Protein AF-A0A924LUW9-F1 (afdb_monomer_lite)

pLDDT: mean 76.94, std 20.97, range [22.83, 97.75]

Sequence (321 aa):
MFTFLKTNAQVGVQPPPAINPIVYGNDLNTINLTPKGILENVLDNRGTKFKLKDLLIKSPSGILTNSLNCSSTSYFNLYFEAGSGMEIMTNPIHAQRRAVVCKFFEDLSSFIISPLSNPSNITKVNIWVRNINNVFSNPNGILGLASSYYCLPHSTVTGGIADNEIWKTINTGADSYLNLTVPITNLRAGTNQIGLFYHGMITFNFNDTAIPAIPNTNPIVWNTDLATNSIPINVFDLYTAVLHEVTHALGFSSLIAPDGTSKLGYSYDYFNRYDKFLKTNDSNNFLLTTSASSNMYNNKFNQNLLPAVLHPNPFGLSCIE

Foldseek 3Di:
DDDDDDDDDPPPPDPDPDPDPPDDPDPPPPDQLFDVVQQQWKAKLQLDTDGQVVQFDDDDPPDDFPWDDLDLLFLEIETEDPQLLQRDPPDVSNVLLSNLLSVLRNVVSVVDDFPLNPNPQPAHAYEYRDNVCVVDPPQAQDFKAKIFMFRDGFDQDKEWATDAQLLCCRHVSFRSCWPRRPPPDPVDPDNTDGPGGHRMYMGGPQLLPDVVRDPPHDGAAEDSDPPDPDDDPRHDYSNVVSVVRVCNHNQCHWQQDLQQAGSSDSRHRYTHPNQQCDAFPVSPGRQWDAPDPDRTIRIGGDPVDGSNGRDPDPPPDDPGD

Structure (mmCIF, N/CA/C/O backbone):
data_AF-A0A924LUW9-F1
#
_entry.id   AF-A0A924LUW9-F1
#
loop_
_atom_site.group_PDB
_atom_site.id
_atom_site.type_symbol
_atom_site.label_atom_id
_atom_site.label_alt_id
_atom_site.label_comp_id
_atom_site.label_asym_id
_atom_site.label_entity_id
_atom_site.label_seq_id
_atom_site.pdbx_PDB_ins_code
_atom_site.Cartn_x
_atom_site.Cartn_y
_atom_site.Cartn_z
_atom_site.occupancy
_atom_site.B_iso_or_equiv
_atom_site.auth_seq_id
_atom_site.auth_comp_id
_atom_site.auth_asym_id
_atom_site.auth_atom_id
_atom_site.pdbx_PDB_model_num
ATOM 1 N N . MET A 1 1 ? 43.250 50.166 22.183 1.00 35.53 1 MET A N 1
ATOM 2 C CA . MET A 1 1 ? 44.254 49.918 21.129 1.00 35.53 1 MET A CA 1
ATOM 3 C C . MET A 1 1 ? 45.399 49.136 21.756 1.00 35.53 1 MET A C 1
ATOM 5 O O . MET A 1 1 ? 46.319 49.737 22.278 1.00 35.53 1 MET A O 1
ATOM 9 N N . PHE A 1 2 ? 45.277 47.808 21.803 1.00 22.83 2 PHE A N 1
ATOM 10 C CA . PHE A 1 2 ? 46.369 46.895 22.141 1.00 22.83 2 PHE A CA 1
ATOM 11 C C . PHE A 1 2 ? 46.168 45.626 21.318 1.00 22.83 2 PHE A C 1
ATOM 13 O O . PHE A 1 2 ? 45.163 44.930 21.445 1.00 22.83 2 PHE A O 1
ATOM 20 N N . THR A 1 3 ? 47.103 45.423 20.401 1.00 28.75 3 THR A N 1
ATOM 21 C CA . THR A 1 3 ? 47.197 44.311 19.462 1.00 28.75 3 THR A CA 1
ATOM 22 C C . THR A 1 3 ? 47.717 43.090 20.210 1.00 28.75 3 THR A C 1
ATOM 24 O O . THR A 1 3 ? 48.780 43.174 20.819 1.00 28.75 3 THR A O 1
ATOM 27 N N . PHE A 1 4 ? 47.011 41.959 20.139 1.00 25.98 4 PHE A N 1
ATOM 28 C CA . PHE A 1 4 ? 47.563 40.666 20.541 1.00 25.98 4 PHE A CA 1
ATOM 29 C C . PHE A 1 4 ? 47.633 39.699 19.357 1.00 25.98 4 PHE A C 1
ATOM 31 O O . PHE A 1 4 ? 46.722 39.577 18.541 1.00 25.98 4 PHE A O 1
ATOM 38 N N . LEU A 1 5 ? 48.813 39.095 19.291 1.00 26.12 5 LEU A N 1
ATOM 39 C CA . LEU A 1 5 ? 49.406 38.200 18.311 1.00 26.12 5 LEU A CA 1
ATOM 40 C C . LEU A 1 5 ? 48.519 37.011 17.907 1.00 26.12 5 LEU A C 1
ATOM 42 O O . LEU A 1 5 ? 47.946 36.326 18.749 1.00 26.12 5 LEU A O 1
ATOM 46 N N . LYS A 1 6 ? 48.509 36.713 16.601 1.00 30.03 6 LYS A N 1
ATOM 47 C CA . LYS A 1 6 ? 48.104 35.414 16.051 1.00 30.03 6 LYS A CA 1
ATOM 48 C C . LYS A 1 6 ? 49.169 34.370 16.391 1.00 30.03 6 LYS A C 1
ATOM 50 O O . LYS A 1 6 ? 50.296 34.477 15.914 1.00 30.03 6 LYS A O 1
ATOM 55 N N . THR A 1 7 ? 48.793 33.326 17.119 1.00 29.06 7 THR A N 1
ATOM 56 C CA . THR A 1 7 ? 49.506 32.045 17.129 1.00 29.06 7 THR A CA 1
ATOM 57 C C . THR A 1 7 ? 48.666 31.017 16.375 1.00 29.06 7 THR A C 1
ATOM 59 O O . THR A 1 7 ? 47.547 30.685 16.756 1.00 29.06 7 THR A O 1
ATOM 62 N N . ASN A 1 8 ? 49.204 30.538 15.252 1.00 35.03 8 ASN A N 1
ATOM 63 C CA . ASN A 1 8 ? 48.663 29.406 14.509 1.00 35.03 8 ASN A CA 1
ATOM 64 C C . ASN A 1 8 ? 48.948 28.123 15.299 1.00 35.03 8 ASN A C 1
ATOM 66 O O . ASN A 1 8 ? 50.041 27.571 15.203 1.00 35.03 8 ASN A O 1
ATOM 70 N N . ALA A 1 9 ? 47.965 27.640 16.055 1.00 29.88 9 ALA A N 1
ATOM 71 C CA . ALA A 1 9 ? 47.935 26.257 16.510 1.00 29.88 9 ALA A CA 1
ATOM 72 C C . ALA A 1 9 ? 47.079 25.453 15.521 1.00 29.88 9 ALA A C 1
ATOM 74 O O . ALA A 1 9 ? 45.854 25.556 15.507 1.00 29.88 9 ALA A O 1
ATOM 75 N N . GLN A 1 10 ? 47.738 24.679 14.658 1.00 30.80 10 GLN A N 1
ATOM 76 C CA . GLN A 1 10 ? 47.103 23.616 13.882 1.00 30.80 10 GLN A CA 1
ATOM 77 C C . GLN A 1 10 ? 46.662 22.527 14.866 1.00 30.80 10 GLN A C 1
ATOM 79 O O . GLN A 1 10 ? 47.444 21.655 15.239 1.00 30.80 10 GLN A O 1
ATOM 84 N N . VAL A 1 11 ? 45.416 22.605 15.331 1.00 32.69 11 VAL A N 1
ATOM 85 C CA . VAL A 1 11 ? 44.773 21.492 16.029 1.00 32.69 11 VAL A CA 1
ATOM 86 C C . VAL A 1 11 ? 44.426 20.467 14.959 1.00 32.69 11 VAL A C 1
ATOM 88 O O . VAL A 1 11 ? 43.508 20.673 14.166 1.00 32.69 11 VAL A O 1
ATOM 91 N N . GLY A 1 12 ? 45.201 19.385 14.903 1.00 31.52 12 GLY A N 1
ATOM 92 C CA . GLY A 1 12 ? 44.860 18.216 14.106 1.00 31.52 12 GLY A CA 1
ATOM 93 C C . GLY A 1 12 ? 43.516 17.678 14.579 1.00 31.52 12 GLY A C 1
ATOM 94 O O . GLY A 1 12 ? 43.426 17.066 15.641 1.00 31.52 12 GLY A O 1
ATOM 95 N N . VAL A 1 13 ? 42.462 17.942 13.810 1.00 32.22 13 VAL A N 1
ATOM 96 C CA . VAL A 1 13 ? 41.163 17.303 13.997 1.00 32.22 13 VAL A CA 1
ATOM 97 C C . VAL A 1 13 ? 41.355 15.850 13.591 1.00 32.22 13 VAL A C 1
ATOM 99 O O . VAL A 1 13 ? 41.393 15.527 12.404 1.00 32.22 13 VAL A O 1
ATOM 102 N N . GLN A 1 14 ? 41.549 14.974 14.575 1.00 31.44 14 GLN A N 1
ATOM 103 C CA . GLN A 1 14 ? 41.482 13.545 14.325 1.00 31.44 14 GLN A CA 1
ATOM 104 C C . GLN A 1 14 ? 40.055 13.252 13.826 1.00 31.44 14 GLN A C 1
ATOM 106 O O . GLN A 1 14 ? 39.099 13.652 14.500 1.00 31.44 14 GLN A O 1
ATOM 111 N N . PRO A 1 15 ? 39.871 12.627 12.647 1.00 34.56 15 PRO A N 1
ATOM 112 C CA . PRO A 1 15 ? 38.541 12.246 12.199 1.00 34.56 15 PRO A CA 1
ATOM 113 C C . PRO A 1 15 ? 37.894 11.360 13.272 1.00 34.56 15 PRO A C 1
ATOM 115 O O . PRO A 1 15 ? 38.602 10.561 13.899 1.00 34.56 15 PRO A O 1
ATOM 118 N N . PRO A 1 16 ? 36.578 11.508 13.520 1.00 34.19 16 PRO A N 1
ATOM 119 C CA . PRO A 1 16 ? 35.884 10.660 14.475 1.00 34.19 16 PRO A CA 1
ATOM 120 C C . PRO A 1 16 ? 36.164 9.191 14.130 1.00 34.19 16 PRO A C 1
ATOM 122 O O . PRO A 1 16 ? 36.212 8.850 12.942 1.00 34.19 16 PRO A O 1
ATOM 125 N N . PRO A 1 17 ? 36.394 8.326 15.134 1.00 29.33 17 PRO A N 1
ATOM 126 C CA . PRO A 1 17 ? 36.670 6.921 14.885 1.00 29.33 17 PRO A CA 1
ATOM 127 C C . PRO A 1 17 ? 35.562 6.344 14.008 1.00 29.33 17 PRO A C 1
ATOM 129 O O . PRO A 1 17 ? 34.378 6.586 14.253 1.00 29.33 17 PRO A O 1
ATOM 132 N N . ALA A 1 18 ? 35.960 5.613 12.964 1.00 30.42 18 ALA A N 1
ATOM 133 C CA . ALA A 1 18 ? 35.034 4.902 12.103 1.00 30.42 18 ALA A CA 1
ATOM 134 C C . ALA A 1 18 ? 34.084 4.084 12.985 1.00 30.42 18 ALA A C 1
ATOM 136 O O . ALA A 1 18 ? 34.517 3.245 13.778 1.00 30.42 18 ALA A O 1
ATOM 137 N N . ILE A 1 19 ? 32.788 4.378 12.885 1.00 30.30 19 ILE A N 1
ATOM 138 C CA . ILE A 1 19 ? 31.759 3.632 13.59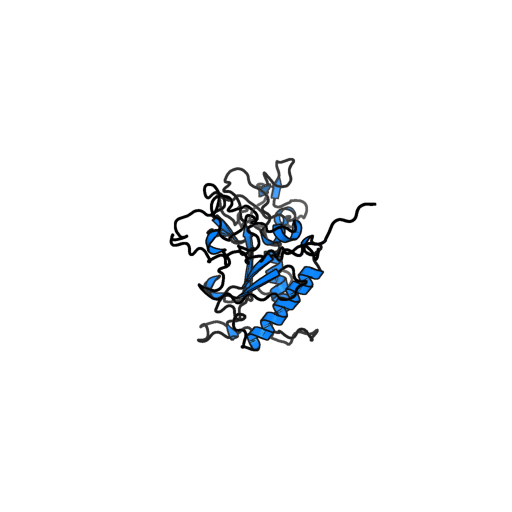6 1.00 30.30 19 ILE A CA 1
ATOM 139 C C . ILE A 1 19 ? 31.727 2.255 12.942 1.00 30.30 19 ILE A C 1
ATOM 141 O O . ILE A 1 19 ? 31.182 2.087 11.851 1.00 30.30 19 ILE A O 1
ATOM 145 N N . ASN A 1 20 ? 32.351 1.275 13.591 1.00 26.53 20 ASN A N 1
ATOM 146 C CA . ASN A 1 20 ? 32.191 -0.117 13.209 1.00 26.53 20 ASN A CA 1
ATOM 147 C C . ASN A 1 20 ? 30.691 -0.451 13.263 1.00 26.53 20 ASN A C 1
ATOM 149 O O . ASN A 1 20 ? 30.050 -0.156 14.279 1.00 26.53 20 ASN A O 1
ATOM 153 N N . PRO A 1 21 ? 30.105 -1.049 12.212 1.00 29.50 21 PRO A N 1
ATOM 154 C CA . PRO A 1 21 ? 28.742 -1.541 12.293 1.00 29.50 21 PRO A CA 1
ATOM 155 C C . PRO A 1 21 ? 28.673 -2.559 13.433 1.00 29.50 21 PRO A C 1
ATOM 157 O O . PRO A 1 21 ? 29.403 -3.551 13.442 1.00 29.50 21 PRO A O 1
ATOM 160 N N . ILE A 1 22 ? 27.813 -2.296 14.417 1.00 34.47 22 ILE A N 1
ATOM 161 C CA . ILE A 1 22 ? 27.495 -3.281 15.447 1.00 34.47 22 ILE A CA 1
ATOM 162 C C . ILE A 1 22 ? 26.763 -4.419 14.737 1.00 34.47 22 ILE A C 1
ATOM 164 O O . ILE A 1 22 ? 25.611 -4.282 14.326 1.00 34.47 22 ILE A O 1
ATOM 168 N N . VAL A 1 23 ? 27.462 -5.538 14.566 1.00 35.03 23 VAL A N 1
ATOM 169 C CA . VAL A 1 23 ? 26.867 -6.820 14.199 1.00 35.03 23 VAL A CA 1
ATOM 170 C C . VAL A 1 23 ? 26.151 -7.331 15.446 1.00 35.03 23 VAL A C 1
ATOM 172 O O . VAL A 1 23 ? 26.795 -7.695 16.429 1.00 35.03 23 VAL A O 1
ATOM 175 N N . TYR A 1 24 ? 24.818 -7.330 15.441 1.00 42.97 24 TYR A N 1
ATOM 176 C CA . TYR A 1 24 ? 24.060 -8.006 16.489 1.00 42.97 24 TYR A CA 1
ATOM 177 C C . TYR A 1 24 ? 24.229 -9.521 16.325 1.00 42.97 24 TYR A C 1
ATOM 179 O O . TYR A 1 24 ? 23.789 -10.097 15.335 1.00 42.97 24 TYR A O 1
ATOM 187 N N . GLY A 1 25 ? 24.865 -10.155 17.312 1.00 36.94 25 GLY A N 1
ATOM 188 C CA . GLY A 1 25 ? 24.982 -11.612 17.444 1.00 36.94 25 GLY A CA 1
ATOM 189 C C . GLY A 1 25 ? 23.787 -12.285 18.133 1.00 36.94 25 GLY A C 1
ATOM 190 O O . GLY A 1 25 ? 23.876 -13.462 18.461 1.00 36.94 25 GLY A O 1
ATOM 191 N N . ASN A 1 26 ? 22.686 -11.562 18.368 1.00 42.97 26 ASN A N 1
ATOM 192 C CA . ASN A 1 26 ? 21.477 -12.104 18.988 1.00 42.97 26 ASN A CA 1
ATOM 193 C C . ASN A 1 26 ? 20.378 -12.227 17.933 1.00 42.97 26 ASN A C 1
ATOM 195 O O . ASN A 1 26 ? 20.071 -11.259 17.237 1.00 42.97 26 ASN A O 1
ATOM 199 N N . ASP A 1 27 ? 19.800 -13.420 17.824 1.00 47.22 27 ASP A N 1
ATOM 200 C CA . ASP A 1 27 ? 18.738 -13.734 16.879 1.00 47.22 27 ASP A CA 1
ATOM 201 C C . ASP A 1 27 ? 17.528 -12.801 17.097 1.00 47.22 27 ASP A C 1
ATOM 203 O O . ASP A 1 27 ? 16.827 -12.881 18.107 1.00 47.22 27 ASP A O 1
ATOM 207 N N . LEU A 1 28 ? 17.267 -11.899 16.142 1.00 56.06 28 LEU A N 1
ATOM 208 C CA . LEU A 1 28 ? 16.095 -11.008 16.136 1.00 56.06 28 LEU A CA 1
ATOM 209 C C . LEU A 1 28 ? 14.766 -11.789 16.149 1.00 56.06 28 LEU A C 1
ATOM 211 O O . LEU A 1 28 ? 13.695 -11.194 16.260 1.00 56.06 28 LEU A O 1
ATOM 215 N N . ASN A 1 29 ? 14.803 -13.121 16.042 1.00 52.75 29 ASN A N 1
ATOM 216 C CA . ASN A 1 29 ? 13.620 -13.959 16.107 1.00 52.75 29 ASN A CA 1
ATOM 217 C C . ASN A 1 29 ? 12.926 -14.017 17.471 1.00 52.75 29 ASN A C 1
ATOM 219 O O . ASN A 1 29 ? 11.747 -14.371 17.491 1.00 52.75 29 ASN A O 1
ATOM 223 N N . THR A 1 30 ? 13.584 -13.641 18.571 1.00 58.06 30 THR A N 1
ATOM 224 C CA . THR A 1 30 ? 13.023 -13.787 19.930 1.00 58.06 30 THR A CA 1
ATOM 225 C C . THR A 1 30 ? 12.702 -12.470 20.644 1.00 58.06 30 THR A C 1
ATOM 227 O O . THR A 1 30 ? 12.287 -12.503 21.802 1.00 58.06 30 THR A O 1
ATOM 230 N N . ILE A 1 31 ? 12.899 -11.311 20.006 1.00 69.94 31 ILE A N 1
ATOM 231 C CA . ILE A 1 31 ? 12.767 -9.993 20.650 1.00 69.94 31 ILE A CA 1
ATOM 232 C C . ILE A 1 31 ? 11.598 -9.220 20.032 1.00 69.94 31 ILE A C 1
ATOM 234 O O . ILE A 1 31 ? 11.545 -9.040 18.819 1.00 69.94 31 ILE A O 1
ATOM 238 N N . ASN A 1 32 ? 10.686 -8.725 20.875 1.00 81.75 32 ASN A N 1
ATOM 239 C CA . ASN A 1 32 ? 9.680 -7.747 20.457 1.00 81.75 32 ASN A CA 1
ATOM 240 C C . ASN A 1 32 ? 10.362 -6.398 20.208 1.00 81.75 32 ASN A C 1
ATOM 242 O O . ASN A 1 32 ? 11.088 -5.903 21.075 1.00 81.75 32 ASN A O 1
ATOM 246 N N . LEU A 1 33 ? 10.096 -5.786 19.057 1.00 83.94 33 LEU A N 1
ATOM 247 C CA . LEU A 1 33 ? 10.678 -4.497 18.683 1.00 83.94 33 LEU A CA 1
ATOM 248 C C . LEU A 1 33 ? 9.989 -3.325 19.391 1.00 83.94 33 LEU A C 1
ATOM 250 O O . LEU A 1 33 ? 10.574 -2.253 19.514 1.00 83.94 33 LEU A O 1
ATOM 254 N N . THR A 1 34 ? 8.756 -3.519 19.866 1.00 85.25 34 THR A N 1
ATOM 255 C CA . THR A 1 34 ? 7.935 -2.463 20.481 1.00 85.25 34 THR A CA 1
ATOM 256 C C . THR A 1 34 ? 7.737 -2.662 21.988 1.00 85.25 34 THR A C 1
ATOM 258 O O . THR A 1 34 ? 7.760 -3.799 22.478 1.00 85.25 34 THR A O 1
ATOM 261 N N . PRO A 1 35 ? 7.490 -1.583 22.762 1.00 80.94 35 PRO A N 1
ATOM 262 C CA . PRO A 1 35 ? 7.169 -1.685 24.183 1.00 80.94 35 PRO A CA 1
ATOM 263 C C . PRO A 1 35 ? 6.048 -2.667 24.492 1.00 80.94 35 PRO A C 1
ATOM 265 O O . PRO A 1 35 ? 4.922 -2.532 24.021 1.00 80.94 35 PRO A O 1
ATOM 268 N N . LYS A 1 36 ? 6.387 -3.681 25.303 1.00 80.62 36 LYS A N 1
ATOM 269 C CA . LYS A 1 36 ? 5.505 -4.794 25.693 1.00 80.62 36 LYS A CA 1
ATOM 270 C C . LYS A 1 36 ? 4.936 -5.594 24.504 1.00 80.62 36 LYS A C 1
ATOM 272 O O . LYS A 1 36 ? 4.003 -6.364 24.698 1.00 80.62 36 LYS A O 1
ATOM 277 N N . GLY A 1 37 ? 5.480 -5.428 23.294 1.00 80.94 37 GLY A N 1
ATOM 278 C CA . GLY A 1 37 ? 4.997 -6.083 22.075 1.00 80.94 37 GLY A CA 1
ATOM 279 C C . GLY A 1 37 ? 3.606 -5.633 21.613 1.00 80.94 37 GLY A C 1
ATOM 280 O O . GLY A 1 37 ? 2.975 -6.345 20.836 1.00 80.94 37 GLY A O 1
ATOM 281 N N . ILE A 1 38 ? 3.103 -4.485 22.088 1.00 84.44 38 ILE A N 1
ATOM 282 C CA . ILE A 1 38 ? 1.725 -4.030 21.807 1.00 84.44 38 ILE A CA 1
ATOM 283 C C . ILE A 1 38 ? 1.497 -3.812 20.306 1.00 84.44 38 ILE A C 1
ATOM 285 O O . ILE A 1 38 ? 0.407 -4.075 19.804 1.00 84.44 38 ILE A O 1
ATOM 289 N N . LEU A 1 39 ? 2.532 -3.355 19.603 1.00 88.81 39 LEU A N 1
ATOM 290 C CA . LEU A 1 39 ? 2.492 -2.974 18.192 1.00 88.81 39 LEU A CA 1
ATOM 291 C C . LEU A 1 39 ? 3.351 -3.917 17.332 1.00 88.81 39 LEU A C 1
ATOM 293 O O . LEU A 1 39 ? 3.846 -3.549 16.272 1.00 88.81 39 LEU A O 1
ATOM 297 N N . GLU A 1 40 ? 3.551 -5.149 17.811 1.00 88.44 40 GLU A N 1
ATOM 298 C CA . GLU A 1 40 ? 4.373 -6.158 17.133 1.00 88.44 40 GLU A CA 1
ATOM 299 C C . GLU A 1 40 ? 3.642 -6.838 15.969 1.00 88.44 40 GLU A C 1
ATOM 301 O O . GLU A 1 40 ? 4.278 -7.321 15.034 1.00 88.44 40 GLU A O 1
ATOM 306 N N . ASN A 1 41 ? 2.310 -6.901 16.034 1.00 90.19 41 ASN A N 1
ATOM 307 C CA . ASN A 1 41 ? 1.488 -7.428 14.952 1.00 90.19 41 ASN A CA 1
ATOM 308 C C . ASN A 1 41 ? 1.024 -6.265 14.079 1.00 90.19 41 ASN A C 1
ATOM 310 O O . ASN A 1 41 ? 0.285 -5.395 14.540 1.00 90.19 41 ASN A O 1
ATOM 314 N N . VAL A 1 42 ? 1.435 -6.291 12.820 1.00 94.06 42 VAL A N 1
ATOM 315 C CA . VAL A 1 42 ? 1.043 -5.321 11.801 1.00 94.06 42 VAL A CA 1
ATOM 316 C C . VAL A 1 42 ? 0.111 -6.022 10.823 1.00 94.06 42 VAL A C 1
ATOM 318 O O . VAL A 1 42 ? 0.354 -7.177 10.474 1.00 94.06 42 VAL A O 1
ATOM 321 N N . LEU A 1 43 ? -0.968 -5.364 10.406 1.00 94.56 43 LEU A N 1
ATOM 322 C CA . LEU A 1 43 ? -1.937 -5.947 9.473 1.00 94.56 43 LEU A CA 1
ATOM 323 C C . LEU A 1 43 ? -1.889 -5.256 8.111 1.00 94.56 43 LEU A C 1
ATOM 325 O O . LEU A 1 43 ? -1.496 -4.096 8.028 1.00 94.56 43 LEU A O 1
ATOM 329 N N . ASP A 1 44 ? -2.304 -5.945 7.055 1.00 93.38 44 ASP A N 1
ATOM 330 C CA . ASP A 1 44 ? -2.639 -5.329 5.766 1.00 93.38 44 ASP A CA 1
ATOM 331 C C . ASP A 1 44 ? -4.161 -5.084 5.640 1.00 93.38 44 ASP A C 1
ATOM 333 O O . ASP A 1 44 ? -4.934 -5.384 6.554 1.00 93.38 44 ASP A O 1
ATOM 337 N N . ASN A 1 45 ? -4.623 -4.546 4.507 1.00 90.00 45 ASN A N 1
ATOM 338 C CA . ASN A 1 45 ? -6.047 -4.274 4.265 1.00 90.00 45 ASN A CA 1
ATOM 339 C C . ASN A 1 45 ? -6.915 -5.536 4.076 1.00 90.00 45 ASN A C 1
ATOM 341 O O . ASN A 1 45 ? -8.138 -5.425 3.949 1.00 90.00 45 ASN A O 1
ATOM 345 N N . ARG A 1 46 ? -6.299 -6.722 4.059 1.00 88.19 46 ARG A N 1
ATOM 346 C CA . ARG A 1 46 ? -6.952 -8.035 3.986 1.00 88.19 46 ARG A CA 1
ATOM 347 C C . ARG A 1 46 ? -6.958 -8.749 5.340 1.00 88.19 46 ARG A C 1
ATOM 349 O O . ARG A 1 46 ? -7.508 -9.842 5.435 1.00 88.19 46 ARG A O 1
ATOM 356 N N . GLY A 1 47 ? -6.363 -8.149 6.374 1.00 88.94 47 GLY A N 1
ATOM 357 C CA . GLY A 1 47 ? -6.215 -8.758 7.696 1.00 88.94 47 GLY A CA 1
ATOM 358 C C . GLY A 1 47 ? -5.054 -9.750 7.799 1.00 88.94 47 GLY A C 1
ATOM 359 O O . GLY A 1 47 ? -4.920 -10.423 8.827 1.00 88.94 47 GLY A O 1
ATOM 360 N N . THR A 1 48 ? -4.193 -9.842 6.780 1.00 89.69 48 THR A N 1
ATOM 361 C CA . THR A 1 48 ? -2.961 -10.635 6.842 1.00 89.69 48 THR A CA 1
ATOM 362 C C . THR A 1 48 ? -2.058 -10.051 7.916 1.00 89.69 48 THR A C 1
ATOM 364 O O . THR A 1 48 ? -1.798 -8.849 7.934 1.00 89.69 48 THR A O 1
ATOM 367 N N . LYS A 1 49 ? -1.573 -10.902 8.821 1.00 91.62 49 LYS A N 1
ATOM 368 C CA . LYS A 1 49 ? -0.732 -10.487 9.946 1.00 91.62 49 LYS A CA 1
ATOM 369 C C . LYS A 1 49 ? 0.742 -10.676 9.616 1.00 91.62 49 LYS A C 1
ATOM 371 O O . LYS A 1 49 ? 1.165 -11.771 9.256 1.00 91.62 49 LYS A O 1
ATOM 376 N N . PHE A 1 50 ? 1.516 -9.629 9.851 1.00 91.31 50 PHE A N 1
ATOM 377 C CA . PHE A 1 50 ? 2.969 -9.586 9.753 1.00 91.31 50 PHE A CA 1
ATOM 378 C C . PHE A 1 50 ? 3.555 -9.304 11.133 1.00 91.31 50 PHE A C 1
ATOM 380 O O . PHE A 1 50 ? 2.931 -8.617 11.952 1.00 91.31 50 PHE A O 1
ATOM 387 N N . LYS A 1 51 ? 4.765 -9.798 11.406 1.00 90.81 51 LYS A N 1
ATOM 388 C CA . LYS A 1 51 ? 5.544 -9.255 12.521 1.00 90.81 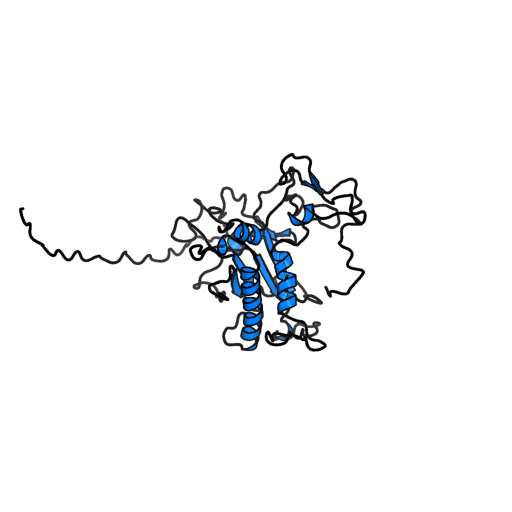51 LYS A CA 1
ATOM 389 C C . LYS A 1 51 ? 6.190 -7.955 12.078 1.00 90.81 51 LYS A C 1
ATOM 391 O O . LYS A 1 51 ? 6.635 -7.845 10.939 1.00 90.81 51 LYS A O 1
ATOM 396 N N . LEU A 1 52 ? 6.296 -6.986 12.983 1.00 89.31 52 LEU A N 1
ATOM 397 C CA . LEU A 1 52 ? 6.927 -5.703 12.679 1.00 89.31 52 LEU A CA 1
ATOM 398 C C . LEU A 1 52 ? 8.355 -5.889 12.135 1.00 89.31 52 LEU A C 1
ATOM 400 O O . LEU A 1 52 ? 8.747 -5.220 11.182 1.00 89.31 52 LEU A O 1
ATOM 404 N N . LYS A 1 53 ? 9.110 -6.854 12.676 1.00 85.50 53 LYS A N 1
ATOM 405 C CA . LYS A 1 53 ? 10.450 -7.205 12.176 1.00 85.50 53 LYS A CA 1
ATOM 406 C C . LYS A 1 53 ? 10.471 -7.650 10.709 1.00 85.50 53 LYS A C 1
ATOM 408 O O . LYS A 1 53 ? 11.474 -7.438 10.034 1.00 85.50 53 LYS A O 1
ATOM 413 N N . ASP A 1 54 ? 9.394 -8.259 10.214 1.00 87.56 54 ASP A N 1
ATOM 414 C CA . ASP A 1 54 ? 9.319 -8.757 8.836 1.00 87.56 54 ASP A CA 1
ATOM 415 C C . ASP A 1 54 ? 9.177 -7.595 7.846 1.00 87.56 54 ASP A C 1
ATOM 417 O O . ASP A 1 54 ? 9.496 -7.735 6.668 1.00 87.56 54 ASP A O 1
ATOM 421 N N . LEU A 1 55 ? 8.746 -6.432 8.342 1.00 90.94 55 LEU A N 1
ATOM 422 C CA . LEU A 1 55 ? 8.633 -5.196 7.577 1.00 90.94 55 LEU A CA 1
ATOM 423 C C . LEU A 1 55 ? 9.919 -4.363 7.598 1.00 90.94 55 LEU A C 1
ATOM 425 O O . LEU A 1 55 ? 9.948 -3.298 6.982 1.00 90.94 55 LEU A O 1
ATOM 429 N N . LEU A 1 56 ? 10.972 -4.815 8.292 1.00 87.69 56 LEU A N 1
ATOM 430 C CA . LEU A 1 56 ? 12.261 -4.131 8.295 1.00 87.69 56 LEU A CA 1
ATOM 431 C C . LEU A 1 56 ? 12.903 -4.161 6.911 1.00 87.69 56 LEU A C 1
ATOM 433 O O . LEU A 1 56 ? 13.128 -5.218 6.317 1.00 87.69 56 LEU A O 1
ATOM 437 N N . ILE A 1 57 ? 13.312 -2.984 6.455 1.00 84.94 57 ILE A N 1
ATOM 438 C CA . ILE A 1 57 ? 14.105 -2.813 5.245 1.00 84.94 57 ILE A CA 1
ATOM 439 C C . ILE A 1 57 ? 15.538 -3.253 5.556 1.00 84.94 57 ILE A C 1
ATOM 441 O O . ILE A 1 57 ? 16.290 -2.571 6.264 1.00 84.94 57 ILE A O 1
ATOM 445 N N . LYS A 1 58 ? 15.928 -4.416 5.032 1.00 72.81 58 LYS A N 1
ATOM 446 C CA . LYS A 1 58 ? 17.278 -4.967 5.203 1.00 72.81 58 LYS A CA 1
ATOM 447 C C . LYS A 1 58 ? 18.280 -4.181 4.338 1.00 72.81 58 LYS A C 1
ATOM 449 O O . LYS A 1 58 ? 18.085 -4.028 3.140 1.00 72.81 58 LYS A O 1
ATOM 454 N N . SER A 1 59 ? 19.359 -3.683 4.951 1.00 52.00 59 SER A N 1
ATOM 455 C CA . SER A 1 59 ? 20.499 -3.026 4.269 1.00 52.00 59 SER A CA 1
ATOM 456 C C . SER A 1 59 ? 21.557 -4.074 3.826 1.00 52.00 59 SER A C 1
ATOM 458 O O . SER A 1 59 ? 21.489 -5.218 4.281 1.00 52.00 59 SER A O 1
ATOM 460 N N . PRO A 1 60 ? 22.542 -3.755 2.955 1.00 39.97 60 PRO A N 1
ATOM 461 C CA . PRO A 1 60 ? 22.989 -4.548 1.795 1.00 39.97 60 PRO A CA 1
ATOM 462 C C . PRO A 1 60 ? 23.898 -5.752 2.103 1.00 39.97 60 PRO A C 1
ATOM 464 O O . PRO A 1 60 ? 24.459 -6.345 1.187 1.00 39.97 60 PRO A O 1
ATOM 467 N N . SER A 1 61 ? 24.064 -6.124 3.370 1.00 36.91 61 SER A N 1
ATOM 468 C CA . SER A 1 61 ? 24.968 -7.209 3.783 1.00 36.91 61 SER A CA 1
ATOM 469 C C . SER A 1 61 ? 24.250 -8.545 4.008 1.00 36.91 61 SER A C 1
ATOM 471 O O . SER A 1 61 ? 24.851 -9.469 4.545 1.00 36.91 61 SER A O 1
ATOM 473 N N . GLY A 1 62 ? 22.961 -8.640 3.658 1.00 39.97 62 GLY A N 1
ATOM 474 C CA . GLY A 1 62 ? 22.130 -9.812 3.948 1.00 39.97 62 GLY A CA 1
ATOM 475 C C . GLY A 1 62 ? 21.410 -10.384 2.738 1.00 39.97 62 GLY A C 1
ATOM 476 O O . GLY A 1 62 ? 21.667 -11.524 2.389 1.00 39.97 62 GLY A O 1
ATOM 477 N N . ILE A 1 63 ? 20.521 -9.619 2.097 1.00 41.16 63 ILE A N 1
ATOM 478 C CA . ILE A 1 63 ? 19.853 -9.965 0.828 1.00 41.16 63 ILE A CA 1
ATOM 479 C C . ILE A 1 63 ? 19.490 -8.642 0.133 1.00 41.16 63 ILE A C 1
ATOM 481 O O . ILE A 1 63 ? 18.937 -7.743 0.764 1.00 41.16 63 ILE A O 1
ATOM 485 N N . LEU A 1 64 ? 19.850 -8.520 -1.146 1.00 43.91 64 LEU A N 1
ATOM 486 C CA . LEU A 1 64 ? 19.692 -7.335 -1.993 1.00 43.91 64 LEU A CA 1
ATOM 487 C C . LEU A 1 64 ? 18.210 -7.044 -2.285 1.00 43.91 64 LEU A C 1
ATOM 489 O O . LEU A 1 64 ? 17.624 -7.670 -3.163 1.00 43.91 64 LEU A O 1
ATOM 493 N N . THR A 1 65 ? 17.610 -6.058 -1.620 1.00 52.91 65 THR A N 1
ATOM 494 C CA . THR A 1 65 ? 16.502 -5.314 -2.237 1.00 52.91 65 THR A CA 1
ATOM 495 C C . THR A 1 65 ? 17.116 -4.150 -2.997 1.00 52.91 65 THR A C 1
ATOM 497 O O . THR A 1 65 ? 17.632 -3.219 -2.375 1.00 52.91 65 THR A O 1
ATOM 500 N N . ASN A 1 66 ? 17.100 -4.197 -4.329 1.00 61.00 66 ASN A N 1
ATOM 501 C CA . ASN A 1 66 ? 17.479 -3.039 -5.134 1.00 61.00 66 ASN A CA 1
ATOM 502 C C . ASN A 1 66 ? 16.502 -1.903 -4.791 1.00 61.00 66 ASN A C 1
ATOM 504 O O . ASN A 1 66 ? 15.304 -2.015 -5.052 1.00 61.00 66 ASN A O 1
ATOM 508 N N . SER A 1 67 ? 16.997 -0.851 -4.136 1.00 69.62 67 SER A N 1
ATOM 509 C CA . SER A 1 67 ? 16.215 0.355 -3.873 1.00 69.62 67 SER A CA 1
ATOM 510 C C . SER A 1 67 ? 16.326 1.278 -5.077 1.00 69.62 67 SER A C 1
ATOM 512 O O . SER A 1 67 ? 17.440 1.640 -5.466 1.00 69.62 67 SER A O 1
ATOM 514 N N . LEU A 1 68 ? 15.194 1.683 -5.643 1.00 72.19 68 LEU A N 1
ATOM 515 C CA . LEU A 1 68 ? 15.145 2.760 -6.623 1.00 72.19 68 LEU A CA 1
ATOM 516 C C . LEU A 1 68 ? 14.406 3.951 -6.030 1.00 72.19 68 LEU A C 1
ATOM 518 O O . LEU A 1 68 ? 13.246 3.853 -5.629 1.00 72.19 68 LEU A O 1
ATOM 522 N N . ASN A 1 69 ? 15.085 5.091 -6.057 1.00 70.88 69 ASN A N 1
ATOM 523 C CA . ASN A 1 69 ? 14.438 6.381 -5.907 1.00 70.88 69 ASN A CA 1
ATOM 524 C C . ASN A 1 69 ? 14.060 6.844 -7.308 1.00 70.88 69 ASN A C 1
ATOM 526 O O . ASN A 1 69 ? 14.938 7.089 -8.132 1.00 70.88 69 ASN A O 1
ATOM 530 N N . CYS A 1 70 ? 12.761 6.909 -7.575 1.00 74.25 70 CYS A N 1
ATOM 531 C CA . CYS A 1 70 ? 12.221 7.276 -8.880 1.00 74.25 70 CYS A CA 1
ATOM 532 C C . CYS A 1 70 ? 12.630 8.691 -9.308 1.00 74.25 70 CYS A C 1
ATOM 534 O O . CYS A 1 70 ? 13.130 8.886 -10.408 1.00 74.25 70 CYS A O 1
ATOM 536 N N . SER A 1 71 ? 12.554 9.637 -8.369 1.00 78.06 71 SER A N 1
ATOM 537 C CA . SER A 1 71 ? 13.041 11.010 -8.498 1.00 78.06 71 SER A CA 1
ATOM 538 C C . SER A 1 71 ? 13.300 11.595 -7.107 1.00 78.06 71 SER A C 1
ATOM 540 O O . SER A 1 71 ? 12.754 11.115 -6.110 1.00 78.06 71 SER A O 1
ATOM 542 N N . SER A 1 72 ? 14.089 12.670 -7.026 1.00 75.69 72 SER A N 1
ATOM 543 C CA . SER A 1 72 ? 14.253 13.458 -5.797 1.00 75.69 72 SER A CA 1
ATOM 544 C C . SER A 1 72 ? 12.940 14.096 -5.316 1.00 75.69 72 SER A C 1
ATOM 546 O O . SER A 1 72 ? 12.770 14.299 -4.110 1.00 75.69 72 SER A O 1
ATOM 548 N N . THR A 1 73 ? 11.999 14.358 -6.230 1.00 80.88 73 THR A N 1
ATOM 549 C CA . THR A 1 73 ? 10.690 14.971 -5.942 1.00 80.88 73 THR A CA 1
ATOM 550 C C . THR A 1 73 ? 9.612 13.970 -5.519 1.00 80.88 73 THR A C 1
ATOM 552 O O . THR A 1 73 ? 8.596 14.379 -4.967 1.00 80.88 73 THR A O 1
ATOM 555 N N . SER A 1 74 ? 9.824 12.665 -5.723 1.00 90.75 74 SER A N 1
ATOM 556 C CA . SER A 1 74 ? 8.872 11.627 -5.307 1.00 90.75 74 SER A CA 1
ATOM 557 C C . SER A 1 74 ? 8.856 11.475 -3.786 1.00 90.75 74 SER A C 1
ATOM 559 O O . SER A 1 74 ? 9.916 11.386 -3.170 1.00 90.75 74 SER A O 1
ATOM 561 N N . TYR A 1 75 ? 7.685 11.367 -3.159 1.00 93.19 75 TYR A N 1
ATOM 562 C CA . TYR A 1 75 ? 7.557 11.015 -1.739 1.00 93.19 75 TYR A CA 1
ATOM 563 C C . TYR A 1 75 ? 7.888 9.551 -1.450 1.00 93.19 75 TYR A C 1
ATOM 565 O O . TYR A 1 75 ? 7.968 9.175 -0.283 1.00 93.19 75 TYR A O 1
ATOM 573 N N . PHE A 1 76 ? 8.065 8.726 -2.480 1.00 94.19 76 PHE A N 1
ATOM 574 C CA . PHE A 1 76 ? 8.086 7.275 -2.362 1.00 94.19 76 PHE A CA 1
ATOM 575 C C . PHE A 1 76 ? 9.453 6.691 -2.715 1.00 94.19 76 PHE A C 1
ATOM 577 O O . PHE A 1 76 ? 10.028 7.013 -3.758 1.00 94.19 76 PHE A O 1
ATOM 584 N N . ASN A 1 77 ? 9.918 5.773 -1.870 1.00 92.75 77 ASN A N 1
ATOM 585 C CA . ASN A 1 77 ? 11.041 4.884 -2.149 1.00 92.75 77 ASN A CA 1
ATOM 586 C C . ASN A 1 77 ? 10.497 3.506 -2.528 1.00 92.75 77 ASN A C 1
ATOM 588 O O . ASN A 1 77 ? 9.655 2.959 -1.809 1.00 92.75 77 ASN A O 1
ATOM 592 N N . LEU A 1 78 ? 11.002 2.921 -3.615 1.00 93.12 78 LEU A N 1
ATOM 593 C CA . LEU A 1 78 ? 10.584 1.596 -4.072 1.00 93.12 78 LEU A CA 1
ATOM 594 C C . LEU A 1 78 ? 11.693 0.574 -3.836 1.00 93.12 78 LEU A C 1
ATOM 596 O O . LEU A 1 78 ? 12.853 0.809 -4.177 1.00 93.12 78 LEU A O 1
ATOM 600 N N . TYR A 1 79 ? 11.324 -0.578 -3.282 1.00 91.94 79 TYR A N 1
ATOM 601 C CA . TYR A 1 79 ? 12.251 -1.671 -3.000 1.00 91.94 79 TYR A CA 1
ATOM 602 C C . TYR A 1 79 ? 11.772 -2.939 -3.689 1.00 91.94 79 TYR A C 1
ATOM 604 O O . TYR A 1 79 ? 10.700 -3.449 -3.365 1.00 91.94 79 TYR A O 1
ATOM 612 N N . PHE A 1 80 ? 12.566 -3.449 -4.627 1.00 90.06 80 PHE A N 1
ATOM 613 C CA . PHE A 1 80 ? 12.164 -4.578 -5.463 1.00 90.06 80 PHE A CA 1
ATOM 614 C C . PHE A 1 80 ? 12.601 -5.914 -4.868 1.00 90.06 80 PHE A C 1
ATOM 616 O O . PHE A 1 80 ? 13.792 -6.153 -4.653 1.00 90.06 80 PHE A O 1
ATOM 623 N N . GLU A 1 81 ? 11.627 -6.786 -4.619 1.00 88.31 81 GLU A N 1
ATOM 624 C CA . GLU A 1 81 ? 11.839 -8.188 -4.266 1.00 88.31 81 GLU A CA 1
ATOM 625 C C . GLU A 1 81 ? 12.285 -8.998 -5.494 1.00 88.31 81 GLU A C 1
ATOM 627 O O . GLU A 1 81 ? 11.888 -8.711 -6.627 1.00 88.31 81 GLU A O 1
ATOM 632 N N . ALA A 1 82 ? 13.082 -10.045 -5.274 1.00 86.06 82 ALA A N 1
ATOM 633 C CA . ALA A 1 82 ? 13.397 -11.021 -6.310 1.00 86.06 82 ALA A CA 1
ATOM 634 C C . ALA A 1 82 ? 12.121 -11.676 -6.873 1.00 86.06 82 ALA A C 1
ATOM 636 O O . ALA A 1 82 ? 11.260 -12.126 -6.115 1.00 86.06 82 ALA A O 1
ATOM 637 N N . GLY A 1 83 ? 11.998 -11.737 -8.201 1.00 83.94 83 GLY A N 1
ATOM 638 C CA . GLY A 1 83 ? 10.802 -12.228 -8.886 1.00 83.94 83 GLY A CA 1
ATOM 639 C C . GLY A 1 83 ? 9.642 -11.228 -8.944 1.00 83.94 83 GLY A C 1
ATOM 640 O O . GLY A 1 83 ? 8.544 -11.605 -9.338 1.00 83.94 83 GLY A O 1
ATOM 641 N N . SER A 1 84 ? 9.851 -9.961 -8.567 1.00 87.94 84 SER A N 1
ATOM 642 C CA . SER A 1 84 ? 8.840 -8.901 -8.726 1.00 87.94 84 SER A CA 1
ATOM 643 C C . SER A 1 84 ? 8.632 -8.458 -10.176 1.00 87.94 84 SER A C 1
ATOM 645 O O . SER A 1 84 ? 7.741 -7.656 -10.431 1.00 87.94 84 SER A O 1
ATOM 647 N N . GLY A 1 85 ? 9.464 -8.915 -11.120 1.00 87.94 85 GLY A N 1
ATOM 648 C CA . GLY A 1 85 ? 9.416 -8.509 -12.528 1.00 87.94 85 GLY A CA 1
ATOM 649 C C . GLY A 1 85 ? 9.968 -7.101 -12.778 1.00 87.94 85 GLY A C 1
ATOM 650 O O . GLY A 1 85 ? 9.820 -6.569 -13.881 1.00 87.94 85 GLY A O 1
ATOM 651 N N . MET A 1 86 ? 10.611 -6.504 -11.765 1.00 90.31 86 MET A N 1
ATOM 652 C CA . MET A 1 86 ? 11.182 -5.151 -11.777 1.00 90.31 86 MET A CA 1
ATOM 653 C C . MET A 1 86 ? 12.570 -5.054 -11.119 1.00 90.31 86 MET A C 1
ATOM 655 O O . MET A 1 86 ? 13.215 -4.014 -11.180 1.00 90.31 86 MET A O 1
ATOM 659 N N . GLU A 1 87 ? 13.099 -6.134 -10.556 1.00 88.00 87 GLU A N 1
ATOM 660 C CA . GLU A 1 87 ? 14.310 -6.153 -9.730 1.00 88.00 87 GLU A CA 1
ATOM 661 C C . GLU A 1 87 ? 15.638 -6.144 -10.505 1.00 88.00 87 GLU A C 1
ATOM 663 O O . GLU A 1 87 ? 16.640 -5.634 -10.002 1.00 88.00 87 GLU A O 1
ATOM 668 N N . ILE A 1 88 ? 15.675 -6.705 -11.720 1.00 87.50 88 ILE A N 1
ATOM 669 C CA . ILE A 1 88 ? 16.909 -6.861 -12.499 1.00 87.50 88 ILE A CA 1
ATOM 670 C C . ILE A 1 88 ? 17.252 -5.528 -13.174 1.00 87.50 88 ILE A C 1
ATOM 672 O O . ILE A 1 88 ? 16.559 -5.069 -14.084 1.00 87.50 88 ILE A O 1
ATOM 676 N N . MET A 1 89 ? 18.337 -4.886 -12.734 1.00 85.56 89 MET A N 1
ATOM 677 C CA . MET A 1 89 ? 18.714 -3.542 -13.198 1.00 85.56 89 MET A CA 1
ATOM 678 C C . MET A 1 89 ? 19.172 -3.508 -14.660 1.00 85.56 89 MET A C 1
ATOM 680 O O . MET A 1 89 ? 18.923 -2.523 -15.348 1.00 85.56 89 MET A O 1
ATOM 684 N N . THR A 1 90 ? 19.788 -4.587 -15.141 1.00 88.50 90 THR A N 1
ATOM 685 C CA . THR A 1 90 ? 20.296 -4.721 -16.516 1.00 88.50 90 THR A CA 1
ATOM 686 C C . THR A 1 90 ? 19.246 -5.206 -17.517 1.00 88.50 90 THR A C 1
ATOM 688 O O . THR A 1 90 ? 19.514 -5.205 -18.715 1.00 88.50 90 THR A O 1
ATOM 691 N N . ASN A 1 91 ? 18.060 -5.625 -17.062 1.00 88.69 91 ASN A N 1
ATOM 692 C CA . ASN A 1 91 ? 17.006 -6.113 -17.946 1.00 88.69 91 ASN A CA 1
ATOM 693 C C . ASN A 1 91 ? 16.190 -4.924 -18.507 1.00 88.69 91 ASN A C 1
ATOM 695 O O . ASN A 1 91 ? 15.596 -4.181 -17.716 1.00 88.69 91 ASN A O 1
ATOM 699 N N . PRO A 1 92 ? 16.116 -4.744 -19.842 1.00 92.44 92 PRO A N 1
ATOM 700 C CA . PRO A 1 92 ? 15.402 -3.621 -20.452 1.00 92.44 92 PRO A CA 1
ATOM 701 C C . PRO A 1 92 ? 13.887 -3.648 -20.196 1.00 92.44 92 PRO A C 1
ATOM 703 O O . PRO A 1 92 ? 13.298 -2.590 -19.997 1.00 92.44 92 PRO A O 1
ATOM 706 N N . ILE A 1 93 ? 13.262 -4.827 -20.110 1.00 90.75 93 ILE A N 1
ATOM 707 C CA . ILE A 1 93 ? 11.828 -4.964 -19.795 1.00 90.75 93 ILE A CA 1
ATOM 708 C C . ILE A 1 93 ? 11.564 -4.508 -18.355 1.00 90.75 93 ILE A C 1
ATOM 710 O O . ILE A 1 93 ? 10.636 -3.744 -18.092 1.00 90.75 93 ILE A O 1
ATOM 714 N N . HIS A 1 94 ? 12.420 -4.909 -17.409 1.00 91.69 94 HIS A N 1
ATOM 715 C CA . HIS A 1 94 ? 12.304 -4.444 -16.023 1.00 91.69 94 HIS A CA 1
ATOM 716 C C . HIS A 1 94 ? 12.530 -2.927 -15.941 1.00 91.69 94 HIS A C 1
ATOM 718 O O . HIS A 1 94 ? 11.849 -2.249 -15.179 1.00 91.69 94 HIS A O 1
ATOM 724 N N . ALA A 1 95 ? 13.455 -2.377 -16.737 1.00 92.19 95 ALA A N 1
ATOM 725 C CA . ALA A 1 95 ? 13.683 -0.936 -16.804 1.00 92.19 95 ALA A CA 1
ATOM 726 C C . ALA A 1 95 ? 12.453 -0.169 -17.316 1.00 92.19 95 ALA A C 1
ATOM 728 O O . ALA A 1 95 ? 12.096 0.844 -16.718 1.00 92.19 95 ALA A O 1
ATOM 729 N N . GLN A 1 96 ? 11.772 -0.674 -18.349 1.00 94.00 96 GLN A N 1
ATOM 730 C CA . GLN A 1 96 ? 10.523 -0.094 -18.860 1.00 94.00 96 GLN A CA 1
ATOM 731 C C . GLN A 1 96 ? 9.408 -0.114 -17.805 1.00 94.00 96 GLN A C 1
ATOM 733 O O . GLN A 1 96 ? 8.779 0.911 -17.551 1.00 94.00 96 GLN A O 1
ATOM 738 N N . ARG A 1 97 ? 9.215 -1.245 -17.114 1.00 94.38 97 ARG A N 1
ATOM 739 C CA . ARG A 1 97 ? 8.236 -1.366 -16.016 1.00 94.38 97 ARG A CA 1
ATOM 740 C C . ARG A 1 97 ? 8.537 -0.388 -14.877 1.00 94.38 97 ARG A C 1
ATOM 742 O O . ARG A 1 97 ? 7.649 0.339 -14.436 1.00 94.38 97 ARG A O 1
ATOM 749 N N . ARG A 1 98 ? 9.803 -0.308 -14.445 1.00 94.50 98 ARG A N 1
ATOM 750 C CA . ARG A 1 98 ? 10.237 0.655 -13.420 1.00 94.50 98 ARG A CA 1
ATOM 751 C C . ARG A 1 98 ? 10.005 2.099 -13.855 1.00 94.50 98 ARG A C 1
ATOM 753 O O . ARG A 1 98 ? 9.583 2.889 -13.023 1.00 94.50 98 ARG A O 1
ATOM 760 N N . ALA A 1 99 ? 10.242 2.441 -15.123 1.00 95.06 99 ALA A N 1
ATOM 761 C CA . ALA A 1 99 ? 10.003 3.791 -15.632 1.00 95.06 99 ALA A CA 1
ATOM 762 C C . ALA A 1 99 ? 8.530 4.203 -15.483 1.00 95.06 99 ALA A C 1
ATOM 764 O O . ALA A 1 99 ? 8.257 5.303 -15.010 1.00 95.06 99 ALA A O 1
ATOM 765 N N . VAL A 1 100 ? 7.589 3.304 -15.792 1.00 96.06 100 VAL A N 1
ATOM 766 C CA . VAL A 1 100 ? 6.147 3.549 -15.610 1.00 96.06 100 VAL A CA 1
ATOM 767 C C . VAL A 1 100 ? 5.787 3.742 -14.142 1.00 96.06 100 VAL A C 1
ATOM 769 O O . VAL A 1 100 ? 5.167 4.743 -13.788 1.00 96.06 100 VAL A O 1
ATOM 772 N N . VAL A 1 101 ? 6.197 2.810 -13.276 1.00 96.06 101 VAL A N 1
ATOM 773 C CA . VAL A 1 101 ? 5.883 2.880 -11.840 1.00 96.06 101 VAL A CA 1
ATOM 774 C C . VAL A 1 101 ? 6.492 4.139 -11.218 1.00 96.06 101 VAL A C 1
ATOM 776 O O . VAL A 1 101 ? 5.846 4.817 -10.422 1.00 96.06 101 VAL A O 1
ATOM 779 N N . CYS A 1 102 ? 7.711 4.498 -11.616 1.00 94.88 102 CYS A N 1
ATOM 780 C CA . CYS A 1 102 ? 8.363 5.710 -11.148 1.00 94.88 102 CYS A CA 1
ATOM 781 C C . CYS A 1 102 ? 7.673 6.983 -11.610 1.00 94.88 102 CYS A C 1
ATOM 783 O O . CYS A 1 102 ? 7.413 7.855 -10.779 1.00 94.88 102 CYS A O 1
ATOM 785 N N . LYS A 1 103 ? 7.299 7.049 -12.889 1.00 95.50 103 LYS A N 1
ATOM 786 C CA . LYS A 1 103 ? 6.527 8.167 -13.419 1.00 95.50 103 LYS A CA 1
ATOM 787 C C . LYS A 1 103 ? 5.213 8.345 -12.656 1.00 95.50 103 LYS A C 1
ATOM 789 O O . LYS A 1 103 ? 4.900 9.453 -12.233 1.00 95.50 103 LYS A O 1
ATOM 794 N N . PHE A 1 104 ? 4.497 7.254 -12.390 1.00 96.25 104 PHE A N 1
ATOM 795 C CA . PHE A 1 104 ? 3.279 7.301 -11.585 1.00 96.25 104 PHE A CA 1
ATOM 796 C C . PHE A 1 104 ? 3.518 7.893 -10.185 1.00 96.25 104 PHE A C 1
ATOM 798 O O . PHE A 1 104 ? 2.788 8.790 -9.768 1.00 96.25 104 PHE A O 1
ATOM 805 N N . PHE A 1 105 ? 4.532 7.432 -9.444 1.00 96.25 105 PHE A N 1
ATOM 806 C CA . PHE A 1 105 ? 4.783 7.940 -8.087 1.00 96.25 105 PHE A CA 1
ATOM 807 C C . PHE A 1 105 ? 5.275 9.395 -8.067 1.00 96.25 105 PHE A C 1
ATOM 809 O O . PHE A 1 105 ? 4.997 10.119 -7.107 1.00 96.25 105 PHE A O 1
ATOM 816 N N . GLU A 1 106 ? 5.959 9.850 -9.116 1.00 94.94 106 GLU A N 1
ATOM 817 C CA . GLU A 1 106 ? 6.286 11.266 -9.320 1.00 94.94 106 GLU A CA 1
ATOM 818 C C . GLU A 1 106 ? 5.032 12.115 -9.541 1.00 94.94 106 GLU A C 1
ATOM 820 O O . GLU A 1 106 ? 4.862 13.153 -8.891 1.00 94.94 106 GLU A O 1
ATOM 825 N N . ASP A 1 107 ? 4.136 11.653 -10.411 1.00 95.81 107 ASP A N 1
ATOM 826 C CA . ASP A 1 107 ? 2.881 12.342 -10.713 1.00 95.81 107 ASP A CA 1
ATOM 827 C C . ASP A 1 107 ? 1.959 12.363 -9.491 1.00 95.81 107 ASP A C 1
ATOM 829 O O . ASP A 1 107 ? 1.401 13.406 -9.150 1.00 95.81 107 ASP A O 1
ATOM 833 N N . LEU A 1 108 ? 1.885 11.255 -8.750 1.00 96.00 108 LEU A N 1
ATOM 834 C CA . LEU A 1 108 ? 1.130 11.166 -7.503 1.00 96.00 108 LEU A CA 1
ATOM 835 C C . LEU A 1 108 ? 1.678 12.126 -6.440 1.00 96.00 108 LEU A C 1
ATOM 837 O O . LEU A 1 108 ? 0.907 12.801 -5.761 1.00 96.00 108 LEU A O 1
ATOM 841 N N . SER A 1 109 ? 3.004 12.212 -6.307 1.00 95.50 109 SER A N 1
ATOM 842 C CA . SER A 1 109 ? 3.648 13.147 -5.373 1.00 95.50 109 SER A CA 1
ATOM 843 C C . SER A 1 109 ? 3.401 14.604 -5.770 1.00 95.50 109 SER A C 1
ATOM 845 O O . SER A 1 109 ? 3.265 15.459 -4.906 1.00 95.50 109 SER A O 1
ATOM 847 N N . SER A 1 110 ? 3.298 14.888 -7.069 1.00 94.06 110 SER A N 1
ATOM 848 C CA . SER A 1 110 ? 2.955 16.222 -7.579 1.00 94.06 110 SER A CA 1
ATOM 849 C C . SER A 1 110 ? 1.467 16.556 -7.410 1.00 94.06 110 SER A C 1
ATOM 851 O O . SER A 1 110 ? 1.105 17.726 -7.300 1.00 94.06 110 SER A O 1
ATOM 853 N N . PHE A 1 111 ? 0.603 15.539 -7.393 1.00 95.19 111 PHE A N 1
ATOM 854 C CA . PHE A 1 111 ? -0.840 15.681 -7.203 1.00 95.19 111 PHE A CA 1
ATOM 855 C C . PHE A 1 111 ? -1.233 15.878 -5.732 1.00 95.19 111 PHE A C 1
ATOM 857 O O . PHE A 1 111 ? -2.131 16.663 -5.423 1.00 95.19 111 PHE A O 1
ATOM 864 N N . ILE A 1 112 ? -0.584 15.161 -4.811 1.00 94.06 112 ILE A N 1
ATOM 865 C CA . ILE A 1 112 ? -0.923 15.199 -3.386 1.00 94.06 112 ILE A CA 1
ATOM 866 C C . ILE A 1 112 ? -0.311 16.436 -2.722 1.00 94.06 112 ILE A C 1
ATOM 868 O O . ILE A 1 112 ? 0.899 16.625 -2.708 1.00 94.06 112 ILE A O 1
ATOM 872 N N . ILE A 1 113 ? -1.141 17.229 -2.043 1.00 94.31 113 ILE A N 1
ATOM 873 C CA . ILE A 1 113 ? -0.660 18.293 -1.155 1.00 94.31 113 ILE A CA 1
ATOM 874 C C . ILE A 1 113 ? -0.203 17.661 0.164 1.00 94.31 113 ILE A C 1
ATOM 876 O O . ILE A 1 113 ? -1.019 17.151 0.931 1.00 94.31 113 ILE A O 1
ATOM 880 N N . SER A 1 114 ? 1.101 17.703 0.441 1.00 96.06 114 SER A N 1
ATOM 881 C CA . SER A 1 114 ? 1.694 17.089 1.636 1.00 96.06 114 SER A CA 1
ATOM 882 C C . SER A 1 114 ? 2.843 17.923 2.220 1.00 96.06 114 SER A C 1
ATOM 884 O O . SER A 1 114 ? 3.598 18.535 1.454 1.00 96.06 114 SER A O 1
ATOM 886 N N . PRO A 1 115 ? 3.076 17.891 3.552 1.00 96.38 115 PRO A N 1
ATOM 887 C CA . PRO A 1 115 ? 4.302 18.417 4.158 1.00 96.38 115 PRO A CA 1
ATOM 888 C C . PRO A 1 115 ? 5.593 17.737 3.661 1.00 96.38 115 PRO A C 1
ATOM 890 O O . PRO A 1 115 ? 6.679 18.293 3.837 1.00 96.38 115 PRO A O 1
ATOM 893 N N . LEU A 1 116 ? 5.500 16.564 3.021 1.00 93.88 116 LEU A N 1
ATOM 894 C CA . LEU A 1 116 ? 6.622 15.908 2.336 1.00 93.88 116 LEU A CA 1
ATOM 895 C C . LEU A 1 116 ? 7.107 16.690 1.100 1.00 93.88 116 LEU A C 1
ATOM 897 O O . LEU A 1 116 ? 8.223 16.464 0.645 1.00 93.88 116 LEU A O 1
ATOM 901 N N . SER A 1 117 ? 6.315 17.642 0.584 1.00 93.25 117 SER A N 1
ATOM 902 C CA . SER A 1 117 ? 6.741 18.558 -0.494 1.00 93.25 117 SER A CA 1
ATOM 903 C C . SER A 1 117 ? 7.857 19.504 -0.072 1.00 93.25 117 SER A C 1
ATOM 905 O O . SER A 1 117 ? 8.511 20.097 -0.927 1.00 93.25 117 SER A O 1
ATOM 907 N N . ASN A 1 118 ? 8.031 19.724 1.235 1.00 91.81 118 ASN A N 1
ATOM 908 C CA . ASN A 1 118 ? 9.059 20.622 1.732 1.00 91.81 118 ASN A CA 1
ATOM 909 C C . ASN A 1 118 ? 10.444 20.038 1.391 1.00 91.81 118 ASN A C 1
ATOM 911 O O . ASN A 1 118 ? 10.755 18.953 1.879 1.00 91.81 118 ASN A O 1
ATOM 915 N N . PRO A 1 119 ? 11.309 20.744 0.636 1.00 86.88 119 PRO A N 1
ATOM 916 C CA . PRO A 1 119 ? 12.629 20.232 0.258 1.00 86.88 119 PRO A CA 1
ATOM 917 C C . PRO A 1 119 ? 13.551 19.901 1.442 1.00 86.88 119 PRO A C 1
ATOM 919 O O . PRO A 1 119 ? 14.494 19.130 1.288 1.00 86.88 119 PRO A O 1
ATOM 922 N N . SER A 1 120 ? 13.307 20.480 2.623 1.00 89.88 120 SER A N 1
ATOM 923 C CA . SER A 1 120 ? 14.035 20.147 3.857 1.00 89.88 120 SER A CA 1
ATOM 924 C C . SER A 1 120 ? 13.519 18.878 4.544 1.00 89.88 120 SER A C 1
ATOM 926 O O . SER A 1 120 ? 14.154 18.392 5.479 1.00 89.88 120 SER A O 1
ATOM 928 N N . ASN A 1 121 ? 12.374 18.343 4.114 1.00 89.94 121 ASN A N 1
ATOM 929 C CA . ASN A 1 121 ? 11.822 17.104 4.634 1.00 89.94 121 ASN A CA 1
ATOM 930 C C . ASN A 1 121 ? 12.426 15.906 3.893 1.00 89.94 121 ASN A C 1
ATOM 932 O O . ASN A 1 121 ? 12.200 15.701 2.704 1.00 89.94 121 ASN A O 1
ATOM 936 N N . ILE A 1 122 ? 13.193 15.101 4.624 1.00 87.69 122 ILE A N 1
ATOM 937 C CA . ILE A 1 122 ? 13.850 13.901 4.093 1.00 87.69 122 ILE A CA 1
ATOM 938 C C . ILE A 1 122 ? 13.008 12.629 4.261 1.00 87.69 122 ILE A C 1
ATOM 940 O O . ILE A 1 122 ? 13.438 11.554 3.845 1.00 87.69 122 ILE A O 1
ATOM 944 N N . THR A 1 123 ? 11.838 12.728 4.896 1.00 91.44 123 THR A N 1
ATOM 945 C CA . THR A 1 123 ? 10.932 11.595 5.106 1.00 91.44 123 THR A CA 1
ATOM 946 C C . THR A 1 123 ? 10.386 11.109 3.768 1.00 91.44 123 THR A C 1
ATOM 948 O O . THR A 1 123 ? 10.042 11.905 2.894 1.00 91.44 123 THR A O 1
ATOM 951 N N . LYS A 1 124 ? 10.288 9.788 3.612 1.00 91.94 124 LYS A N 1
ATOM 952 C CA . LYS A 1 124 ? 9.717 9.135 2.435 1.00 91.94 124 LYS A CA 1
ATOM 953 C C . LYS A 1 124 ? 8.839 7.965 2.866 1.00 91.94 124 LYS A C 1
ATOM 955 O O . LYS A 1 124 ? 9.076 7.347 3.902 1.00 91.94 124 LYS A O 1
ATOM 960 N N . VAL A 1 125 ? 7.860 7.641 2.034 1.00 94.94 125 VAL A N 1
ATOM 961 C CA . VAL A 1 125 ? 7.045 6.434 2.137 1.00 94.94 125 VAL A CA 1
ATOM 962 C C . VAL A 1 125 ? 7.796 5.288 1.467 1.00 94.94 125 VAL A C 1
ATOM 964 O O . VAL A 1 125 ? 8.083 5.332 0.274 1.00 94.94 125 VAL A O 1
ATOM 967 N N . ASN A 1 126 ? 8.099 4.234 2.215 1.00 94.75 126 ASN A N 1
ATOM 968 C CA . ASN A 1 126 ? 8.781 3.062 1.668 1.00 94.75 126 ASN A CA 1
ATOM 969 C C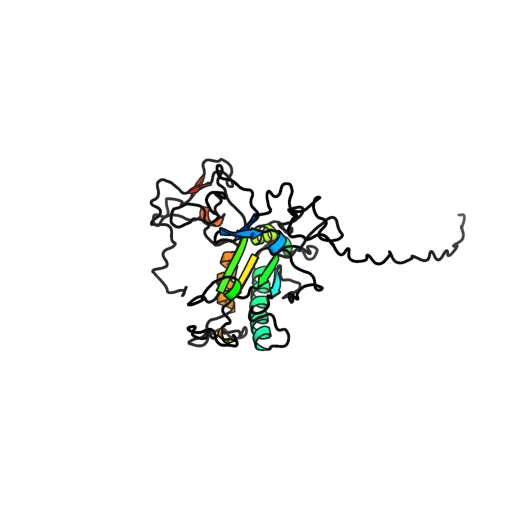 . ASN A 1 126 ? 7.769 2.016 1.200 1.00 94.75 126 ASN A C 1
ATOM 971 O O . ASN A 1 126 ? 6.992 1.507 2.011 1.00 94.75 126 ASN A O 1
ATOM 975 N N . ILE A 1 127 ? 7.817 1.658 -0.079 1.00 96.06 127 ILE A N 1
ATOM 976 C CA . ILE A 1 127 ? 6.938 0.665 -0.693 1.00 96.06 127 ILE A CA 1
ATOM 977 C C . ILE A 1 127 ? 7.734 -0.590 -1.033 1.00 96.06 127 ILE A C 1
ATOM 979 O O . ILE A 1 127 ? 8.754 -0.539 -1.728 1.00 96.06 127 ILE A O 1
ATOM 983 N N . TRP A 1 128 ? 7.239 -1.732 -0.564 1.00 94.50 128 TRP A N 1
ATOM 984 C CA . TRP A 1 128 ? 7.782 -3.032 -0.926 1.00 94.50 128 TRP A CA 1
ATOM 985 C C . TRP A 1 128 ? 7.130 -3.533 -2.217 1.00 94.50 128 TRP A C 1
ATOM 987 O O . TRP A 1 128 ? 5.942 -3.849 -2.243 1.00 94.50 128 TRP A O 1
ATOM 997 N N . VAL A 1 129 ? 7.900 -3.608 -3.298 1.00 93.94 129 VAL A N 1
ATOM 998 C CA . VAL A 1 129 ? 7.444 -4.165 -4.572 1.00 93.94 129 VAL A CA 1
ATOM 999 C C . VAL A 1 129 ? 7.666 -5.674 -4.545 1.00 93.94 129 VAL A C 1
ATOM 1001 O O . VAL A 1 129 ? 8.803 -6.145 -4.632 1.00 93.94 129 VAL A O 1
ATOM 1004 N N . ARG A 1 130 ? 6.579 -6.423 -4.359 1.00 90.62 130 ARG A N 1
ATOM 1005 C CA . ARG A 1 130 ? 6.600 -7.857 -4.053 1.00 90.62 130 ARG A CA 1
ATOM 1006 C C . ARG A 1 130 ? 6.562 -8.729 -5.300 1.00 90.62 130 ARG A C 1
ATOM 1008 O O . ARG A 1 130 ? 5.967 -8.357 -6.314 1.00 90.62 130 ARG A O 1
ATOM 1015 N N . ASN A 1 131 ? 7.087 -9.943 -5.170 1.00 87.44 131 ASN A N 1
ATOM 1016 C CA . ASN A 1 131 ? 6.750 -11.042 -6.075 1.00 87.44 131 ASN A CA 1
ATOM 1017 C C . ASN A 1 131 ? 5.298 -11.473 -5.832 1.00 87.44 131 ASN A C 1
ATOM 1019 O O . ASN A 1 131 ? 4.947 -11.861 -4.715 1.00 87.44 131 ASN A O 1
ATOM 1023 N N . ILE A 1 132 ? 4.466 -11.431 -6.873 1.00 85.44 132 ILE A N 1
ATOM 1024 C CA . ILE A 1 132 ? 3.032 -11.717 -6.757 1.00 85.44 132 ILE A CA 1
ATOM 1025 C C . ILE A 1 132 ? 2.758 -13.122 -6.216 1.00 85.44 132 ILE A C 1
ATOM 1027 O O . ILE A 1 132 ? 1.843 -13.309 -5.417 1.00 85.44 132 ILE A O 1
ATOM 1031 N N . ASN A 1 133 ? 3.613 -14.090 -6.554 1.00 82.56 133 ASN A N 1
ATOM 1032 C CA . ASN A 1 133 ? 3.480 -15.479 -6.117 1.00 82.56 133 ASN A CA 1
ATOM 1033 C C . ASN A 1 133 ? 3.757 -15.656 -4.612 1.00 82.56 133 ASN A C 1
ATOM 1035 O O . ASN A 1 133 ? 3.314 -16.634 -4.015 1.00 82.56 133 ASN A O 1
ATOM 1039 N N . ASN A 1 134 ? 4.453 -14.700 -3.985 1.00 84.00 134 ASN A N 1
ATOM 1040 C CA . ASN A 1 134 ? 4.702 -14.681 -2.539 1.00 84.00 134 ASN A CA 1
ATOM 1041 C C . ASN A 1 134 ? 3.604 -13.942 -1.759 1.00 84.00 134 ASN A C 1
ATOM 1043 O O . ASN A 1 134 ? 3.590 -13.989 -0.529 1.00 84.00 134 ASN A O 1
ATOM 1047 N N . VAL A 1 135 ? 2.719 -13.226 -2.457 1.00 80.06 135 VAL A N 1
ATOM 1048 C CA . VAL A 1 135 ? 1.576 -12.514 -1.867 1.00 80.06 135 VAL A CA 1
ATOM 1049 C C . VAL A 1 135 ? 0.296 -13.328 -2.041 1.00 80.06 135 VAL A C 1
ATOM 1051 O O . VAL A 1 135 ? -0.540 -13.346 -1.140 1.00 80.06 135 VAL A O 1
ATOM 1054 N N . PHE A 1 136 ? 0.142 -14.025 -3.171 1.00 71.25 136 PHE A N 1
ATOM 1055 C CA . PHE A 1 136 ? -1.064 -14.782 -3.483 1.00 71.25 136 PHE A CA 1
ATOM 1056 C C . PHE A 1 136 ? -0.764 -16.152 -4.099 1.00 71.25 136 PHE A C 1
ATOM 1058 O O . PHE A 1 136 ? -0.007 -16.275 -5.063 1.00 71.25 136 PHE A O 1
ATOM 1065 N N . SER A 1 137 ? -1.415 -17.194 -3.577 1.00 59.66 137 SER A N 1
ATOM 1066 C CA . SER A 1 137 ? -1.400 -18.517 -4.195 1.00 59.66 137 SER A CA 1
ATOM 1067 C C . SER A 1 137 ? -2.321 -18.527 -5.421 1.00 59.66 137 SER A C 1
ATOM 1069 O O . SER A 1 137 ? -3.532 -18.418 -5.256 1.00 59.66 137 SER A O 1
ATOM 1071 N N . ASN A 1 138 ? -1.759 -18.733 -6.618 1.00 54.19 138 ASN A N 1
ATOM 1072 C CA . ASN A 1 138 ? -2.472 -18.940 -7.893 1.00 54.19 138 ASN A CA 1
ATOM 1073 C C . ASN A 1 138 ? -3.150 -17.678 -8.494 1.00 54.19 138 ASN A C 1
ATOM 1075 O O . ASN A 1 138 ? -4.375 -17.567 -8.459 1.00 54.19 138 ASN A O 1
ATOM 1079 N N . PRO A 1 139 ? -2.379 -16.735 -9.074 1.00 62.03 139 PRO A N 1
ATOM 1080 C CA . PRO A 1 139 ? -2.814 -15.386 -9.479 1.00 62.03 139 PRO A CA 1
ATOM 1081 C C . PRO A 1 139 ? -3.680 -15.323 -10.759 1.00 62.03 139 PRO A C 1
ATOM 1083 O O . PRO A 1 139 ? -3.525 -14.409 -11.568 1.00 62.03 139 PRO A O 1
ATOM 1086 N N . ASN A 1 140 ? -4.585 -16.276 -10.992 1.00 61.66 140 ASN A N 1
ATOM 1087 C CA . ASN A 1 140 ? -5.435 -16.249 -12.186 1.00 61.66 140 ASN A CA 1
ATOM 1088 C C . ASN A 1 140 ? -6.370 -15.030 -12.172 1.00 61.66 140 ASN A C 1
ATOM 1090 O O . ASN A 1 140 ? -7.127 -14.847 -11.225 1.00 61.66 140 ASN A O 1
ATOM 1094 N N . GLY A 1 141 ? -6.330 -14.230 -13.239 1.00 68.69 141 GLY A N 1
ATOM 1095 C CA . GLY A 1 141 ? -7.215 -13.076 -13.450 1.00 68.69 141 GLY A CA 1
ATOM 1096 C C . GLY A 1 141 ? -6.687 -11.746 -12.910 1.00 68.69 141 GLY A C 1
ATOM 1097 O O . GLY A 1 141 ? -6.968 -10.716 -13.504 1.00 68.69 141 GLY A O 1
ATOM 1098 N N . ILE A 1 142 ? -5.828 -11.759 -11.886 1.00 79.44 142 ILE A N 1
ATOM 1099 C CA . ILE A 1 142 ? -5.373 -10.518 -11.247 1.00 79.44 142 ILE A CA 1
ATOM 1100 C C . ILE A 1 142 ? -4.223 -9.849 -12.012 1.00 79.44 142 ILE A C 1
ATOM 1102 O O . ILE A 1 142 ? -3.218 -10.482 -12.362 1.00 79.44 142 ILE A O 1
ATOM 1106 N N . LEU A 1 143 ? -4.354 -8.539 -12.224 1.00 86.62 143 LEU A N 1
ATOM 1107 C CA . LEU A 1 143 ? -3.323 -7.688 -12.829 1.00 86.62 143 LEU A CA 1
ATOM 1108 C C . LEU A 1 143 ? -2.294 -7.209 -11.802 1.00 86.62 143 LEU A C 1
ATOM 1110 O O . LEU A 1 143 ? -1.102 -7.098 -12.102 1.00 86.62 143 LEU A O 1
ATOM 1114 N N . GLY A 1 144 ? -2.743 -6.957 -10.577 1.00 89.31 144 GLY A N 1
ATOM 1115 C CA . GLY A 1 144 ? -1.914 -6.493 -9.482 1.00 89.31 144 GLY A CA 1
ATOM 1116 C C . GLY A 1 144 ? -2.650 -6.529 -8.153 1.00 89.31 144 GLY A C 1
ATOM 1117 O O . GLY A 1 144 ? -3.740 -7.084 -8.035 1.00 89.31 144 GLY A O 1
ATOM 1118 N N . LEU A 1 145 ? -1.971 -6.021 -7.132 1.00 90.00 145 LEU A N 1
ATOM 1119 C CA . LEU A 1 145 ? -2.491 -5.859 -5.783 1.00 90.00 145 LEU A CA 1
ATOM 1120 C C . LEU A 1 145 ? -1.646 -4.809 -5.075 1.00 90.00 145 LEU A C 1
ATOM 1122 O O . LEU A 1 145 ? -0.414 -4.880 -5.102 1.00 90.00 145 LEU A O 1
ATOM 1126 N N . ALA A 1 146 ? -2.282 -3.895 -4.356 1.00 94.00 146 ALA A N 1
ATOM 1127 C CA . ALA A 1 146 ? -1.588 -3.124 -3.337 1.00 94.00 146 ALA A CA 1
ATOM 1128 C C . ALA A 1 146 ? -2.314 -3.084 -1.996 1.00 94.00 146 ALA A C 1
ATOM 1130 O O . ALA A 1 146 ? -3.540 -3.163 -1.891 1.00 94.00 146 ALA A O 1
ATOM 1131 N N . SER A 1 147 ? -1.514 -2.937 -0.947 1.00 93.62 147 SER A N 1
ATOM 1132 C CA . SER A 1 147 ? -2.005 -2.699 0.399 1.00 93.62 147 SER A CA 1
ATOM 1133 C C . SER A 1 147 ? -1.062 -1.779 1.148 1.00 93.62 147 SER A C 1
ATOM 1135 O O . SER A 1 147 ? 0.151 -1.807 0.959 1.00 93.62 147 SER A O 1
ATOM 1137 N N . SER A 1 148 ? -1.624 -1.010 2.067 1.00 95.62 148 SER A N 1
ATOM 1138 C CA . SER A 1 148 ? -0.860 -0.369 3.128 1.00 95.62 148 SER A CA 1
ATOM 1139 C C . SER A 1 148 ? -0.883 -1.223 4.385 1.00 95.62 148 SER A C 1
ATOM 1141 O O . SER A 1 148 ? -1.729 -2.113 4.526 1.00 95.62 148 SER A O 1
ATOM 1143 N N . TYR A 1 149 ? 0.068 -0.969 5.269 1.00 97.25 149 TYR A N 1
ATOM 1144 C CA . TYR A 1 149 ? 0.120 -1.606 6.569 1.00 97.25 149 TYR A CA 1
ATOM 1145 C C . TYR A 1 149 ? -0.649 -0.792 7.615 1.00 97.25 149 TYR A C 1
ATOM 1147 O O . TYR A 1 149 ? -0.899 0.406 7.457 1.00 97.25 149 TYR A O 1
ATOM 1155 N N . TYR A 1 150 ? -1.027 -1.470 8.692 1.00 95.50 150 TYR A N 1
ATOM 1156 C CA . TYR A 1 150 ? -1.753 -0.927 9.830 1.00 95.50 150 TYR A CA 1
ATOM 1157 C C . TYR A 1 150 ? -1.069 -1.377 11.117 1.00 95.50 150 TYR A C 1
ATOM 1159 O O . TYR A 1 150 ? -1.132 -2.550 11.498 1.00 95.50 150 TYR A O 1
ATOM 1167 N N . CYS A 1 151 ? -0.417 -0.437 11.793 1.00 93.00 151 CYS A N 1
ATOM 1168 C CA . CYS A 1 151 ? 0.156 -0.638 13.114 1.00 93.00 151 CYS A CA 1
ATOM 1169 C C . CYS A 1 151 ? -0.849 -0.168 14.176 1.00 93.00 151 CYS A C 1
ATOM 1171 O O . CYS A 1 151 ? -0.970 1.029 14.453 1.00 93.00 151 CYS A O 1
ATOM 1173 N N . LEU A 1 152 ? -1.619 -1.109 14.727 1.00 89.06 152 LEU A N 1
ATOM 1174 C CA . LEU A 1 152 ? -2.750 -0.833 15.616 1.00 89.06 152 LEU A CA 1
ATOM 1175 C C . LEU A 1 152 ? -2.647 -1.664 16.901 1.00 89.06 152 LEU A C 1
ATOM 1177 O O . LEU A 1 152 ? -2.233 -2.826 16.846 1.00 89.06 152 LEU A O 1
ATOM 1181 N N . PRO A 1 153 ? -3.056 -1.119 18.060 1.00 86.56 153 PRO A N 1
ATOM 1182 C CA . PRO A 1 153 ? -3.164 -1.916 19.269 1.00 86.56 153 PRO A CA 1
ATOM 1183 C C . PRO A 1 153 ? -4.311 -2.927 19.143 1.00 86.56 153 PRO A C 1
ATOM 1185 O O . PRO A 1 153 ? -5.289 -2.713 18.430 1.00 86.56 153 PRO A O 1
ATOM 1188 N N . HIS A 1 154 ? -4.206 -4.032 19.877 1.00 83.75 154 HIS A N 1
ATOM 1189 C CA . HIS A 1 154 ? -5.310 -4.974 20.041 1.00 83.75 154 HIS A CA 1
ATOM 1190 C C . HIS A 1 154 ? -6.520 -4.276 20.686 1.00 83.75 154 HIS A C 1
ATOM 1192 O O . HIS A 1 154 ? -6.379 -3.647 21.737 1.00 83.75 154 HIS A O 1
AT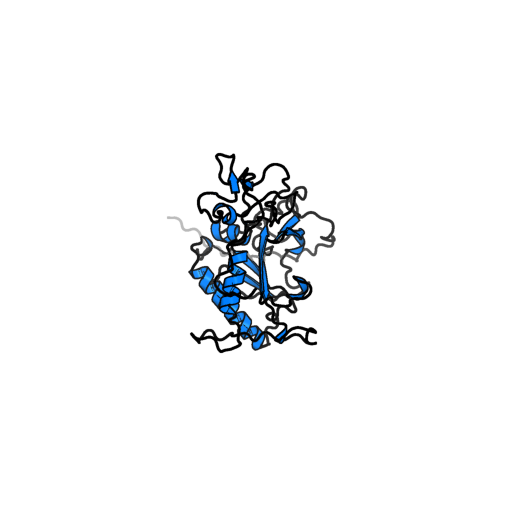OM 1198 N N . SER A 1 155 ? -7.707 -4.425 20.095 1.00 74.56 155 SER A N 1
ATOM 1199 C CA . SER A 1 155 ? -8.968 -3.912 20.643 1.00 74.56 155 SER A CA 1
ATOM 1200 C C . SER A 1 155 ? -10.135 -4.820 20.261 1.00 74.56 155 SER A C 1
ATOM 1202 O O . SER A 1 155 ? -10.427 -5.011 19.082 1.00 74.56 155 SER A O 1
ATOM 1204 N N . THR A 1 156 ? -10.825 -5.349 21.273 1.00 66.56 156 THR A N 1
ATOM 1205 C CA . THR A 1 156 ? -12.028 -6.194 21.136 1.00 66.56 156 THR A CA 1
ATOM 1206 C C . THR A 1 156 ? -13.317 -5.481 21.548 1.00 66.56 156 THR A C 1
ATOM 1208 O O . THR A 1 156 ? -14.400 -6.043 21.413 1.00 66.56 156 THR A O 1
ATOM 1211 N N . VAL A 1 157 ? -13.214 -4.270 22.108 1.00 63.28 157 VAL A N 1
ATOM 1212 C CA . VAL A 1 157 ? -14.328 -3.601 22.809 1.00 63.28 157 VAL A CA 1
ATOM 1213 C C . VAL A 1 157 ? -14.658 -2.246 22.188 1.00 63.28 157 VAL A C 1
ATOM 1215 O O . VAL A 1 157 ? -15.830 -1.881 22.058 1.00 63.28 157 VAL A O 1
ATOM 1218 N N . THR A 1 158 ? -13.623 -1.513 21.779 1.00 65.81 158 THR A N 1
ATOM 1219 C CA . THR A 1 158 ? -13.728 -0.148 21.271 1.00 65.81 158 THR A CA 1
ATOM 1220 C C . THR A 1 158 ? -13.299 -0.163 19.818 1.00 65.81 158 THR A C 1
ATOM 1222 O O . THR A 1 158 ? -12.102 -0.106 19.519 1.00 65.81 158 THR A O 1
ATOM 1225 N N . GLY A 1 159 ? -14.275 -0.281 18.922 1.00 71.25 159 GLY A N 1
ATOM 1226 C CA . GLY A 1 159 ? -14.007 -0.128 17.506 1.00 71.25 159 GLY A CA 1
ATOM 1227 C C . GLY A 1 159 ? -13.566 1.291 17.157 1.00 71.25 159 GLY A C 1
ATOM 1228 O O . GLY A 1 159 ? -13.667 2.216 17.976 1.00 71.25 159 GLY A O 1
ATOM 1229 N N . GLY A 1 160 ? -13.051 1.505 15.953 1.00 87.62 160 GLY A N 1
ATOM 1230 C CA . GLY A 1 160 ? -12.499 2.810 15.599 1.00 87.62 160 GLY A CA 1
ATOM 1231 C C . GLY A 1 160 ? -12.156 2.979 14.135 1.00 87.62 160 GLY A C 1
ATOM 1232 O O . GLY A 1 160 ? -12.457 2.130 13.306 1.00 87.62 160 GLY A O 1
ATOM 1233 N N . ILE A 1 161 ? -11.526 4.107 13.839 1.00 91.50 161 ILE A N 1
ATOM 1234 C CA . ILE A 1 161 ? -11.006 4.431 12.518 1.00 91.50 161 ILE A CA 1
ATOM 1235 C C . ILE A 1 161 ? -9.498 4.238 12.539 1.00 91.50 161 ILE A C 1
ATOM 1237 O O . ILE A 1 161 ? -8.800 4.873 13.330 1.00 91.50 161 ILE A O 1
ATOM 1241 N N . ALA A 1 162 ? -9.011 3.364 11.670 1.00 92.12 162 ALA A N 1
ATOM 1242 C CA . ALA A 1 162 ? -7.600 3.134 11.441 1.00 92.12 162 ALA A CA 1
ATOM 1243 C C . ALA A 1 162 ? -7.145 3.879 10.188 1.00 92.12 162 ALA A C 1
ATOM 1245 O O . ALA A 1 162 ? -7.663 3.659 9.092 1.00 92.12 162 ALA A O 1
ATOM 1246 N N . ASP A 1 163 ? -6.136 4.727 10.361 1.00 93.94 163 ASP A N 1
ATOM 1247 C CA . ASP A 1 163 ? -5.377 5.282 9.250 1.00 93.94 163 ASP A CA 1
ATOM 1248 C C . ASP A 1 163 ? -4.147 4.412 8.989 1.00 93.94 163 ASP A C 1
ATOM 1250 O O . ASP A 1 163 ? -3.439 4.008 9.916 1.00 93.94 163 ASP A O 1
ATOM 1254 N N . ASN A 1 164 ? -3.895 4.138 7.715 1.00 95.44 164 ASN A N 1
ATOM 1255 C CA . ASN A 1 164 ? -2.799 3.281 7.288 1.00 95.44 164 ASN A CA 1
ATOM 1256 C C . ASN A 1 164 ? -1.443 4.017 7.312 1.00 95.44 164 ASN A C 1
ATOM 1258 O O . ASN A 1 164 ? -1.394 5.251 7.322 1.00 95.44 164 ASN A O 1
ATOM 1262 N N . GLU A 1 165 ? -0.337 3.271 7.320 1.00 96.88 165 GLU A N 1
ATOM 1263 C CA . GLU A 1 165 ? 1.012 3.841 7.463 1.00 96.88 165 GLU A CA 1
ATOM 1264 C C . GLU A 1 165 ? 1.380 4.806 6.323 1.00 96.88 165 GLU A C 1
ATOM 1266 O O . GLU A 1 165 ? 1.899 5.888 6.591 1.00 96.88 165 GLU A O 1
ATOM 1271 N N . ILE A 1 166 ? 1.026 4.489 5.070 1.00 97.75 166 ILE A N 1
ATOM 1272 C CA . ILE A 1 166 ? 1.225 5.400 3.926 1.00 97.75 166 ILE A CA 1
ATOM 1273 C C . ILE A 1 166 ? 0.501 6.736 4.153 1.00 97.75 166 ILE A C 1
ATOM 1275 O O . ILE A 1 166 ? 1.111 7.803 4.045 1.00 97.75 166 ILE A O 1
ATOM 1279 N N . TRP A 1 167 ? -0.791 6.692 4.491 1.00 96.19 167 TRP A N 1
ATOM 1280 C CA . TRP A 1 167 ? -1.593 7.893 4.723 1.00 96.19 167 TRP A CA 1
ATOM 1281 C C . TRP A 1 167 ? -1.028 8.721 5.877 1.00 96.19 167 TRP A C 1
ATOM 1283 O O . TRP A 1 167 ? -0.897 9.940 5.741 1.00 96.19 167 TRP A O 1
ATOM 1293 N N . LYS A 1 168 ? -0.650 8.077 6.990 1.00 96.06 168 LYS A N 1
ATOM 1294 C CA . LYS A 1 168 ? -0.068 8.760 8.154 1.00 96.06 168 LYS A CA 1
ATOM 1295 C C . LYS A 1 168 ? 1.209 9.499 7.774 1.00 96.06 168 LYS A C 1
ATOM 1297 O O . LYS A 1 168 ? 1.347 10.673 8.121 1.00 96.06 168 LYS A O 1
ATOM 1302 N N . THR A 1 169 ? 2.101 8.867 7.018 1.00 97.19 169 THR A N 1
ATOM 1303 C CA . THR A 1 169 ? 3.360 9.495 6.601 1.00 97.19 169 THR A CA 1
ATOM 1304 C C . THR A 1 169 ? 3.144 10.670 5.659 1.00 97.19 169 THR A C 1
ATOM 1306 O O . THR A 1 169 ? 3.721 11.738 5.862 1.00 97.19 169 THR A O 1
ATOM 1309 N N . ILE A 1 170 ? 2.253 10.518 4.678 1.00 97.06 170 ILE A N 1
ATOM 1310 C CA . ILE A 1 170 ? 1.917 11.591 3.735 1.00 97.06 170 ILE A CA 1
ATOM 1311 C C . ILE A 1 170 ? 1.264 12.779 4.450 1.00 97.06 170 ILE A C 1
ATOM 1313 O O . ILE A 1 170 ? 1.629 13.922 4.187 1.00 97.06 170 ILE A O 1
ATOM 1317 N N . ASN A 1 171 ? 0.312 12.541 5.354 1.00 95.50 171 ASN A N 1
ATOM 1318 C CA . ASN A 1 171 ? -0.449 13.628 5.979 1.00 95.50 171 ASN A CA 1
ATOM 1319 C C . ASN A 1 171 ? 0.341 14.353 7.070 1.00 95.50 171 ASN A C 1
ATOM 1321 O O . ASN A 1 171 ? 0.207 15.565 7.217 1.00 95.50 171 ASN A O 1
ATOM 1325 N N . THR A 1 172 ? 1.163 13.633 7.837 1.00 95.56 172 THR A N 1
ATOM 1326 C CA . THR A 1 172 ? 1.942 14.235 8.931 1.00 95.56 172 THR A CA 1
ATOM 1327 C C . THR A 1 172 ? 3.275 14.812 8.464 1.00 95.56 172 THR A C 1
ATOM 1329 O O . THR A 1 172 ? 3.810 15.710 9.111 1.00 95.56 172 THR A O 1
ATOM 1332 N N . GLY A 1 173 ? 3.827 14.306 7.357 1.00 95.19 173 GLY A N 1
ATOM 1333 C CA . GLY A 1 173 ? 5.188 14.620 6.931 1.00 95.19 173 GLY A CA 1
ATOM 1334 C C . GLY A 1 173 ? 6.282 13.933 7.749 1.00 95.19 173 GLY A C 1
ATOM 1335 O O . GLY A 1 173 ? 7.453 14.259 7.560 1.00 95.19 173 GLY A O 1
ATOM 1336 N N . ALA A 1 174 ? 5.925 13.023 8.656 1.00 93.81 174 ALA A N 1
ATOM 1337 C CA . ALA A 1 174 ? 6.848 12.266 9.493 1.00 93.81 174 ALA A CA 1
ATOM 1338 C C . ALA A 1 174 ? 6.682 10.765 9.239 1.00 93.81 174 ALA A C 1
ATOM 1340 O O . ALA A 1 174 ? 5.608 10.304 8.861 1.00 93.81 174 ALA A O 1
ATOM 1341 N N . ASP A 1 175 ? 7.746 9.990 9.438 1.00 93.31 175 ASP A N 1
ATOM 1342 C CA . ASP A 1 175 ? 7.666 8.533 9.341 1.00 93.31 175 ASP A CA 1
ATOM 1343 C C . ASP A 1 175 ? 6.639 8.007 10.358 1.00 93.31 175 ASP A C 1
ATOM 1345 O O . ASP A 1 175 ? 6.663 8.391 11.531 1.00 93.31 175 ASP A O 1
ATOM 1349 N N . SER A 1 176 ? 5.714 7.156 9.917 1.00 94.38 176 SER A N 1
ATOM 1350 C CA . SER A 1 176 ? 4.610 6.696 10.760 1.00 94.38 176 SER A CA 1
ATOM 1351 C C . SER A 1 176 ? 5.050 5.678 11.821 1.00 94.38 176 SER A C 1
ATOM 1353 O O . SER A 1 176 ? 4.320 5.445 12.789 1.00 94.38 176 SER A O 1
ATOM 1355 N N . TYR A 1 177 ? 6.263 5.137 11.679 1.00 91.44 177 TYR A N 1
ATOM 1356 C CA . TYR A 1 177 ? 6.953 4.283 12.643 1.00 91.44 177 TYR A CA 1
ATOM 1357 C C . TYR A 1 177 ? 7.907 5.062 13.561 1.00 91.44 177 TYR A C 1
ATOM 1359 O O . TYR A 1 177 ? 8.611 4.453 14.376 1.00 91.44 177 TYR A O 1
ATOM 1367 N N . LEU A 1 178 ? 7.960 6.396 13.457 1.00 88.00 178 LEU A N 1
ATOM 1368 C CA . LEU A 1 178 ? 8.825 7.219 14.298 1.00 88.00 178 LEU A CA 1
ATOM 1369 C C . LEU A 1 178 ? 8.578 6.913 15.787 1.00 88.00 178 LEU A C 1
ATOM 1371 O O . LEU A 1 178 ? 7.452 6.966 16.276 1.00 88.00 178 LEU A O 1
ATOM 1375 N N . ASN A 1 179 ? 9.659 6.612 16.512 1.00 82.25 179 ASN A N 1
ATOM 1376 C CA . ASN A 1 179 ? 9.673 6.263 17.940 1.00 82.25 179 ASN A CA 1
ATOM 1377 C C . ASN A 1 179 ? 8.916 4.983 18.334 1.00 82.25 179 ASN A C 1
ATOM 1379 O O . ASN A 1 179 ? 8.763 4.723 19.527 1.00 82.25 179 ASN A O 1
ATOM 1383 N N . LEU A 1 180 ? 8.502 4.145 17.381 1.00 83.44 180 LEU A N 1
ATOM 1384 C CA . LEU A 1 180 ? 7.783 2.903 17.685 1.00 83.44 180 LEU A CA 1
ATOM 1385 C C . LEU A 1 180 ? 8.642 1.883 18.462 1.00 83.44 180 LEU A C 1
ATOM 1387 O O . LEU A 1 180 ? 8.131 1.108 19.271 1.00 83.44 180 LEU A O 1
ATOM 1391 N N . THR A 1 181 ? 9.952 1.886 18.214 1.00 77.62 181 THR A N 1
ATOM 1392 C CA . THR A 1 181 ? 10.918 0.885 18.699 1.00 77.62 181 THR A CA 1
ATOM 1393 C C . THR A 1 181 ? 11.829 1.381 19.827 1.00 77.62 181 THR A C 1
ATOM 1395 O O . THR A 1 181 ? 12.642 0.628 20.371 1.00 77.62 181 THR A O 1
ATOM 1398 N N . VAL A 1 182 ? 11.715 2.658 20.197 1.00 72.69 182 VAL A N 1
ATOM 1399 C CA . VAL A 1 182 ? 12.566 3.315 21.200 1.00 72.69 182 VAL A CA 1
ATOM 1400 C C . VAL A 1 182 ? 11.931 3.166 22.592 1.00 72.69 182 VAL A C 1
ATOM 1402 O O . VAL A 1 182 ? 10.714 3.293 22.721 1.00 72.69 182 VAL A O 1
ATOM 1405 N N . PRO A 1 183 ? 12.711 2.914 23.664 1.00 66.19 183 PRO A N 1
ATOM 1406 C CA . PRO A 1 183 ? 14.168 2.729 23.711 1.00 66.19 183 PRO A CA 1
ATOM 1407 C C . PRO A 1 183 ? 14.629 1.269 23.534 1.00 66.19 183 PRO A C 1
ATOM 1409 O O . PRO A 1 183 ? 15.799 0.976 23.756 1.00 66.19 183 PRO A O 1
ATOM 1412 N N . ILE A 1 184 ? 13.724 0.344 23.201 1.00 61.47 184 ILE A N 1
ATOM 1413 C CA . ILE A 1 184 ? 13.951 -1.107 23.330 1.00 61.47 184 ILE A CA 1
ATOM 1414 C C . ILE A 1 184 ? 14.972 -1.629 22.328 1.00 61.47 184 ILE A C 1
ATOM 1416 O O . ILE A 1 184 ? 15.826 -2.436 22.692 1.00 61.47 184 ILE A O 1
ATOM 1420 N N . THR A 1 185 ? 14.917 -1.160 21.084 1.00 61.78 185 THR A N 1
ATOM 1421 C CA . THR A 1 185 ? 15.866 -1.575 20.050 1.00 61.78 185 THR A CA 1
ATOM 1422 C C . THR A 1 185 ? 16.434 -0.369 19.317 1.00 61.78 185 THR A C 1
ATOM 1424 O O . THR A 1 185 ? 15.711 0.351 18.630 1.00 61.78 185 THR A O 1
ATOM 1427 N N . ASN A 1 186 ? 17.754 -0.182 19.407 1.00 60.03 186 ASN A N 1
ATOM 1428 C CA . ASN A 1 186 ? 18.507 0.723 18.539 1.00 60.03 186 ASN A CA 1
ATOM 1429 C C . ASN A 1 186 ? 18.870 -0.021 17.245 1.00 60.03 186 ASN A C 1
ATOM 1431 O O . ASN A 1 186 ? 19.979 -0.537 17.100 1.00 60.03 186 ASN A O 1
ATOM 1435 N N . LEU A 1 187 ? 17.901 -0.135 16.331 1.00 62.72 187 LEU A N 1
ATOM 1436 C CA . LEU A 1 187 ? 18.037 -0.875 15.069 1.00 62.72 187 LEU A CA 1
ATOM 1437 C C . LEU A 1 187 ? 19.007 -0.196 14.088 1.00 62.72 187 LEU A C 1
ATOM 1439 O O . LEU A 1 187 ? 19.540 -0.848 13.192 1.00 62.72 187 LEU A O 1
ATOM 1443 N N . ARG A 1 188 ? 19.277 1.102 14.276 1.00 57.31 188 ARG A N 1
ATOM 1444 C CA . ARG A 1 188 ? 20.372 1.850 13.640 1.00 57.31 188 ARG A CA 1
ATOM 1445 C C . ARG A 1 188 ? 21.032 2.770 14.668 1.00 57.31 188 ARG A C 1
ATOM 1447 O O . ARG A 1 188 ? 20.394 3.165 15.640 1.00 57.31 188 ARG A O 1
ATOM 1454 N N . ALA A 1 189 ? 22.306 3.107 14.459 1.00 44.16 189 ALA A N 1
ATOM 1455 C CA . ALA A 1 189 ? 23.015 4.078 15.289 1.00 44.16 189 ALA A CA 1
ATOM 1456 C C . ALA A 1 189 ? 22.369 5.468 15.126 1.00 44.16 189 ALA A C 1
ATOM 1458 O O . ALA A 1 189 ? 22.499 6.092 14.077 1.00 44.16 189 ALA A O 1
ATOM 1459 N N . GLY A 1 190 ? 21.636 5.923 16.144 1.00 50.22 190 GLY A N 1
ATOM 1460 C CA . GLY A 1 190 ? 20.943 7.213 16.152 1.00 50.22 190 GLY A CA 1
ATOM 1461 C C . GLY A 1 190 ? 19.624 7.164 16.926 1.00 50.22 190 GLY A C 1
ATOM 1462 O O . GLY A 1 190 ? 19.015 6.108 17.068 1.00 50.22 190 GLY A O 1
ATOM 1463 N N . THR A 1 191 ? 19.179 8.312 17.439 1.00 45.75 191 THR A N 1
ATOM 1464 C CA . THR A 1 191 ? 17.951 8.443 18.247 1.00 45.75 191 THR A CA 1
ATOM 1465 C C . THR A 1 191 ? 16.666 8.531 17.417 1.00 45.75 191 THR A C 1
ATOM 1467 O O . THR A 1 191 ? 15.589 8.331 17.966 1.00 45.75 191 THR A O 1
ATOM 1470 N N . ASN A 1 192 ? 16.766 8.775 16.102 1.00 54.53 192 ASN A N 1
ATOM 1471 C CA . ASN A 1 192 ? 15.626 8.930 15.192 1.00 54.53 192 ASN A CA 1
ATOM 1472 C C . ASN A 1 192 ? 15.666 7.858 14.094 1.00 54.53 192 ASN A C 1
ATOM 1474 O O . ASN A 1 192 ? 16.432 7.949 13.135 1.00 54.53 192 ASN A O 1
ATOM 1478 N N . GLN A 1 193 ? 14.841 6.826 14.250 1.00 65.25 193 GLN A N 1
ATOM 1479 C CA . GLN A 1 193 ? 14.758 5.673 13.352 1.00 65.25 193 GLN A CA 1
ATOM 1480 C C . GLN A 1 193 ? 13.748 5.903 12.218 1.00 65.25 193 GLN A C 1
ATOM 1482 O O . GLN A 1 193 ? 12.727 5.229 12.137 1.00 65.25 193 GLN A O 1
ATOM 1487 N N . ILE A 1 194 ? 14.027 6.875 11.350 1.00 74.06 194 ILE A N 1
ATOM 1488 C CA . ILE A 1 194 ? 13.232 7.094 10.133 1.00 74.06 194 ILE A CA 1
ATOM 1489 C C . ILE A 1 194 ? 13.650 6.121 9.023 1.00 74.06 194 ILE A C 1
ATOM 1491 O O . ILE A 1 194 ? 14.823 5.755 8.903 1.00 74.06 194 ILE A O 1
ATOM 1495 N N . GLY A 1 195 ? 12.695 5.718 8.193 1.00 80.50 195 GLY A N 1
ATOM 1496 C CA . GLY A 1 195 ? 12.913 4.925 6.991 1.00 80.50 195 GLY A CA 1
ATOM 1497 C C . GLY A 1 195 ? 13.327 3.477 7.250 1.00 80.50 195 GLY A C 1
ATOM 1498 O O . GLY A 1 195 ? 14.024 2.891 6.424 1.00 80.50 195 GLY A O 1
ATOM 1499 N N . LEU A 1 196 ? 12.959 2.905 8.401 1.00 85.56 196 LEU A N 1
ATOM 1500 C CA . LEU A 1 196 ? 13.330 1.528 8.749 1.00 85.56 196 LEU A CA 1
ATOM 1501 C C . LEU A 1 196 ? 12.371 0.473 8.216 1.00 85.56 196 LEU A C 1
ATOM 1503 O O . LEU A 1 196 ? 12.798 -0.658 7.993 1.00 85.56 196 LEU A O 1
ATOM 1507 N N . PHE A 1 197 ? 11.101 0.828 8.057 1.00 91.19 197 PHE A N 1
ATOM 1508 C CA . PHE A 1 197 ? 10.038 -0.117 7.755 1.00 91.19 197 PHE A CA 1
ATOM 1509 C C . PHE A 1 197 ? 9.362 0.219 6.430 1.00 91.19 197 PHE A C 1
ATOM 1511 O O . PHE A 1 197 ? 9.310 1.378 5.995 1.00 91.19 197 PHE A O 1
ATOM 1518 N N . TYR A 1 198 ? 8.830 -0.816 5.789 1.00 95.00 198 TYR A N 1
ATOM 1519 C CA . TYR A 1 198 ? 7.870 -0.652 4.708 1.00 95.00 198 TYR A CA 1
ATOM 1520 C C . TYR A 1 198 ? 6.550 -0.109 5.251 1.00 95.00 198 TYR A C 1
ATOM 1522 O O . TYR A 1 198 ? 6.061 -0.586 6.265 1.00 95.00 198 TYR A O 1
ATOM 1530 N N . HIS A 1 199 ? 5.967 0.860 4.551 1.00 97.19 199 HIS A N 1
ATOM 1531 C CA . HIS A 1 199 ? 4.666 1.456 4.879 1.00 97.19 199 HIS A CA 1
ATOM 1532 C C . HIS A 1 199 ? 3.524 0.750 4.137 1.00 97.19 199 HIS A C 1
ATOM 1534 O O . HIS A 1 199 ? 2.382 0.741 4.587 1.00 97.19 199 HIS A O 1
ATOM 1540 N N . GLY A 1 200 ? 3.839 0.114 3.011 1.00 96.44 200 GLY A N 1
ATOM 1541 C CA . GLY A 1 200 ? 2.918 -0.734 2.274 1.00 96.44 200 GLY A CA 1
ATOM 1542 C C . GLY A 1 200 ? 3.641 -1.575 1.238 1.00 96.44 200 GLY A C 1
ATOM 1543 O O . GLY A 1 200 ? 4.875 -1.597 1.165 1.00 96.44 200 GLY A O 1
ATOM 1544 N N . MET A 1 201 ? 2.854 -2.266 0.430 1.00 95.50 201 MET A N 1
ATOM 1545 C CA . MET A 1 201 ? 3.323 -3.125 -0.639 1.00 95.50 201 MET A CA 1
ATOM 1546 C C . MET A 1 201 ? 2.498 -2.948 -1.907 1.00 95.50 201 MET A C 1
ATOM 1548 O O . MET A 1 201 ? 1.309 -2.633 -1.850 1.00 95.50 201 MET A O 1
ATOM 1552 N N . ILE A 1 202 ? 3.146 -3.203 -3.038 1.00 95.44 202 ILE A N 1
ATOM 1553 C CA . ILE A 1 202 ? 2.515 -3.316 -4.353 1.00 95.44 202 ILE A CA 1
ATOM 1554 C C . ILE A 1 202 ? 3.051 -4.566 -5.045 1.00 95.44 202 ILE A C 1
ATOM 1556 O O . ILE A 1 202 ? 4.196 -4.967 -4.822 1.00 95.44 202 ILE A O 1
ATOM 1560 N N . THR A 1 203 ? 2.255 -5.176 -5.907 1.00 91.94 203 THR A N 1
ATOM 1561 C CA . THR A 1 203 ? 2.687 -6.273 -6.765 1.00 91.94 203 THR A CA 1
ATOM 1562 C C . THR A 1 203 ? 1.890 -6.275 -8.056 1.00 91.94 203 THR A C 1
ATOM 1564 O O . THR A 1 203 ? 0.751 -5.818 -8.085 1.00 91.94 203 THR A O 1
ATOM 1567 N N . PHE A 1 204 ? 2.504 -6.778 -9.121 1.00 91.50 204 PHE A N 1
ATOM 1568 C CA . PHE A 1 204 ? 1.898 -6.866 -10.440 1.00 91.50 204 PHE A CA 1
ATOM 1569 C C . PHE A 1 204 ? 2.209 -8.218 -11.049 1.00 91.50 204 PHE A C 1
ATOM 1571 O O . PHE A 1 204 ? 3.260 -8.819 -10.803 1.00 91.50 204 PHE A O 1
ATOM 1578 N N . ASN A 1 205 ? 1.273 -8.695 -11.852 1.00 88.06 205 ASN A N 1
ATOM 1579 C CA . ASN A 1 205 ? 1.396 -9.969 -12.517 1.00 88.06 205 ASN A CA 1
ATOM 1580 C C . ASN A 1 205 ? 2.229 -9.813 -13.796 1.00 88.06 205 ASN A C 1
ATOM 1582 O O . ASN A 1 205 ? 1.721 -9.523 -14.878 1.00 88.06 205 ASN A O 1
ATOM 1586 N N . PHE A 1 206 ? 3.537 -10.014 -13.651 1.00 85.88 206 PHE A N 1
ATOM 1587 C CA . PHE A 1 206 ? 4.495 -10.093 -14.756 1.00 85.88 206 PHE A CA 1
ATOM 1588 C C . PHE A 1 206 ? 4.894 -11.539 -15.068 1.00 85.88 206 PHE A C 1
ATOM 1590 O O . PHE A 1 206 ? 6.023 -11.823 -15.481 1.00 85.88 206 PHE A O 1
ATOM 1597 N N . ASN A 1 207 ? 3.989 -12.490 -14.834 1.00 73.56 207 ASN A N 1
ATOM 1598 C CA . ASN A 1 207 ? 4.265 -13.897 -15.109 1.00 73.56 207 ASN A CA 1
ATOM 1599 C C . ASN A 1 207 ? 4.353 -14.205 -16.619 1.00 73.56 207 ASN A C 1
ATOM 1601 O O . ASN A 1 207 ? 4.735 -15.312 -16.984 1.00 73.56 207 ASN A O 1
ATOM 1605 N N . ASP A 1 208 ? 4.120 -13.215 -17.492 1.00 62.03 208 ASP A N 1
ATOM 1606 C CA . ASP A 1 208 ? 4.557 -13.225 -18.897 1.00 62.03 208 ASP A CA 1
ATOM 1607 C C . ASP A 1 208 ? 6.078 -13.438 -19.048 1.00 62.03 208 ASP A C 1
ATOM 1609 O O . ASP A 1 208 ? 6.538 -13.933 -20.075 1.00 62.03 208 ASP A O 1
ATOM 1613 N N . THR A 1 209 ? 6.851 -13.103 -18.009 1.00 52.94 209 THR A N 1
ATOM 1614 C CA . THR A 1 209 ? 8.315 -13.244 -17.945 1.00 52.94 209 THR A CA 1
ATOM 1615 C C . THR A 1 209 ? 8.806 -14.385 -17.045 1.00 52.94 209 THR A C 1
ATOM 1617 O O . THR A 1 209 ? 10.016 -14.562 -16.895 1.00 52.94 209 THR A O 1
ATOM 1620 N N . ALA A 1 210 ? 7.907 -15.178 -16.448 1.00 52.31 210 ALA A N 1
ATOM 1621 C CA . ALA A 1 210 ? 8.295 -16.271 -15.557 1.00 52.31 210 ALA A CA 1
ATOM 1622 C C . ALA A 1 210 ? 8.944 -17.429 -16.339 1.00 52.31 210 ALA A C 1
ATOM 1624 O O . ALA A 1 210 ? 8.365 -17.960 -17.287 1.00 52.31 210 ALA A O 1
ATOM 1625 N N . ILE A 1 211 ? 10.145 -17.842 -15.918 1.00 49.56 211 ILE A N 1
ATOM 1626 C CA . ILE A 1 211 ? 10.802 -19.066 -16.395 1.00 49.56 211 ILE A CA 1
ATOM 1627 C C . ILE A 1 211 ? 10.996 -20.012 -15.197 1.00 49.56 211 ILE A C 1
ATOM 1629 O O . ILE A 1 211 ? 11.731 -19.657 -14.274 1.00 49.56 211 ILE A O 1
ATOM 1633 N N . PRO A 1 212 ? 10.399 -21.221 -15.208 1.00 51.22 212 PRO A N 1
ATOM 1634 C CA . PRO A 1 212 ? 9.482 -21.737 -16.227 1.00 51.22 212 PRO A CA 1
ATOM 1635 C C . PRO A 1 212 ? 8.127 -21.014 -16.198 1.00 51.22 212 PRO A C 1
ATOM 1637 O O . PRO A 1 212 ? 7.729 -20.469 -15.169 1.00 51.22 212 PRO A O 1
ATOM 1640 N N . ALA A 1 213 ? 7.428 -21.032 -17.335 1.00 52.44 213 ALA A N 1
ATOM 1641 C CA . ALA A 1 213 ? 6.076 -20.496 -17.442 1.00 52.44 213 ALA A CA 1
ATOM 1642 C C . ALA A 1 213 ? 5.187 -21.099 -16.347 1.00 52.44 213 ALA A C 1
ATOM 1644 O O . ALA A 1 213 ? 5.206 -22.315 -16.126 1.00 52.44 213 ALA A O 1
ATOM 1645 N N . ILE A 1 214 ? 4.413 -20.256 -15.664 1.00 56.56 214 ILE A N 1
ATOM 1646 C CA . ILE A 1 214 ? 3.458 -20.734 -14.665 1.00 56.56 214 ILE A CA 1
ATOM 1647 C C . ILE A 1 214 ? 2.346 -21.493 -15.407 1.00 56.56 214 ILE A C 1
ATOM 1649 O O . ILE A 1 214 ? 1.733 -20.935 -16.322 1.00 56.56 214 ILE A O 1
ATOM 1653 N N . PRO A 1 215 ? 2.080 -22.770 -15.073 1.00 47.31 215 PRO A N 1
ATOM 1654 C CA . PRO A 1 215 ? 1.012 -23.522 -15.719 1.00 47.31 215 PRO A CA 1
ATOM 1655 C C . PRO A 1 215 ? -0.347 -22.837 -15.510 1.00 47.31 215 PRO A C 1
ATOM 1657 O O . PRO A 1 215 ? -0.675 -22.449 -14.392 1.00 47.31 215 PRO A O 1
ATOM 1660 N N . ASN A 1 216 ? -1.163 -22.770 -16.568 1.00 51.28 216 ASN A N 1
ATOM 1661 C CA . ASN A 1 216 ? -2.552 -22.277 -16.573 1.00 51.28 216 ASN A CA 1
ATOM 1662 C C . ASN A 1 216 ? -2.772 -20.753 -16.470 1.00 51.28 216 ASN A C 1
ATOM 1664 O O . ASN A 1 216 ? -3.896 -20.337 -16.198 1.00 51.28 216 ASN A O 1
ATOM 1668 N N . THR A 1 217 ? -1.765 -19.920 -16.750 1.00 55.84 217 THR A N 1
ATOM 1669 C CA . THR A 1 217 ? -1.948 -18.461 -16.882 1.00 55.84 217 THR A CA 1
ATOM 1670 C C . THR A 1 217 ? -1.775 -18.008 -18.331 1.00 55.84 217 THR A C 1
ATOM 1672 O O . THR A 1 217 ? -0.741 -18.285 -18.940 1.00 55.84 217 THR A O 1
ATOM 1675 N N . ASN A 1 218 ? -2.744 -17.268 -18.877 1.00 60.06 218 ASN A N 1
ATOM 1676 C CA . ASN A 1 218 ? -2.522 -16.510 -20.111 1.00 60.06 218 ASN A CA 1
ATOM 1677 C C . ASN A 1 218 ? -1.505 -15.389 -19.822 1.00 60.06 218 ASN A C 1
ATOM 1679 O O . ASN A 1 218 ? -1.674 -14.686 -18.822 1.00 60.06 218 ASN A O 1
ATOM 1683 N N . PRO A 1 219 ? -0.459 -15.207 -20.648 1.00 69.06 219 PRO A N 1
ATOM 1684 C CA . PRO A 1 219 ? 0.523 -14.153 -20.428 1.00 69.06 219 PRO A CA 1
ATOM 1685 C C . PRO A 1 219 ? -0.143 -12.778 -20.547 1.00 69.06 219 PRO A C 1
ATOM 1687 O O . PRO A 1 219 ? -0.811 -12.481 -21.538 1.00 69.06 219 PRO A O 1
ATOM 1690 N N . ILE A 1 220 ? 0.037 -11.944 -19.523 1.00 79.69 220 ILE A N 1
ATOM 1691 C CA . ILE A 1 220 ? -0.444 -10.562 -19.517 1.00 79.69 220 ILE A CA 1
ATOM 1692 C C . ILE A 1 220 ? 0.525 -9.722 -20.339 1.00 79.69 220 ILE A C 1
ATOM 1694 O O . ILE A 1 220 ? 1.707 -9.640 -20.018 1.00 79.69 220 ILE A O 1
ATOM 1698 N N . VAL A 1 221 ? 0.017 -9.079 -21.387 1.00 84.75 221 VAL A N 1
ATOM 1699 C CA . VAL A 1 221 ? 0.798 -8.140 -22.192 1.00 84.75 221 VAL A CA 1
ATOM 1700 C C . VAL A 1 221 ? 0.593 -6.739 -21.627 1.00 84.75 221 VAL A C 1
ATOM 1702 O O . VAL A 1 221 ? -0.532 -6.240 -21.592 1.00 84.75 221 VAL A O 1
ATOM 1705 N N . TRP A 1 222 ? 1.683 -6.115 -21.183 1.00 89.81 222 TRP A N 1
ATOM 1706 C CA . TRP A 1 222 ? 1.676 -4.791 -20.563 1.00 89.81 222 TRP A CA 1
ATOM 1707 C C . TRP A 1 222 ? 2.078 -3.693 -21.550 1.00 89.81 222 TRP A C 1
ATOM 1709 O O . TRP A 1 222 ? 3.117 -3.785 -22.202 1.00 89.81 222 TRP A O 1
ATOM 1719 N N . ASN A 1 223 ? 1.297 -2.615 -21.603 1.00 92.25 223 ASN A N 1
ATOM 1720 C CA . ASN A 1 223 ? 1.698 -1.355 -22.208 1.00 92.25 223 ASN A CA 1
ATOM 1721 C C . ASN A 1 223 ? 2.544 -0.593 -21.190 1.00 92.25 223 ASN A C 1
ATOM 1723 O O . ASN A 1 223 ? 2.072 -0.251 -20.103 1.00 92.25 223 ASN A O 1
ATOM 1727 N N . THR A 1 224 ? 3.794 -0.331 -21.557 1.00 94.19 224 THR A N 1
ATOM 1728 C CA . THR A 1 224 ? 4.727 0.478 -20.765 1.00 94.19 224 THR A CA 1
ATOM 1729 C C . THR A 1 224 ? 5.142 1.761 -21.481 1.00 94.19 224 THR A C 1
ATOM 1731 O O . THR A 1 224 ? 6.090 2.419 -21.053 1.00 94.19 224 THR A O 1
ATOM 1734 N N . ASP A 1 225 ? 4.492 2.095 -22.598 1.00 92.94 225 ASP A N 1
ATOM 1735 C CA . ASP A 1 225 ? 4.809 3.287 -23.375 1.00 92.94 225 ASP A CA 1
ATOM 1736 C C . ASP A 1 225 ? 4.099 4.520 -22.800 1.00 92.94 225 ASP A C 1
ATOM 1738 O O . ASP A 1 225 ? 2.897 4.713 -22.977 1.00 92.94 225 ASP A O 1
ATOM 1742 N N . LEU A 1 226 ? 4.880 5.368 -22.128 1.00 90.62 226 LEU A N 1
ATOM 1743 C CA . LEU A 1 226 ? 4.429 6.624 -21.524 1.00 90.62 226 LEU A CA 1
ATOM 1744 C C . LEU A 1 226 ? 4.256 7.771 -22.537 1.00 90.62 226 LEU A C 1
ATOM 1746 O O . LEU A 1 226 ? 3.806 8.848 -22.151 1.00 90.62 226 LEU A O 1
ATOM 1750 N N . ALA A 1 227 ? 4.652 7.590 -23.800 1.00 90.12 227 ALA A N 1
ATOM 1751 C CA . ALA A 1 227 ? 4.546 8.620 -24.835 1.00 90.12 227 ALA A CA 1
ATOM 1752 C C . ALA A 1 227 ? 3.240 8.530 -25.639 1.00 90.12 227 ALA A C 1
ATOM 1754 O O . ALA A 1 227 ? 2.919 9.445 -26.402 1.00 90.12 227 ALA A O 1
ATOM 1755 N N . THR A 1 228 ? 2.494 7.434 -25.497 1.00 82.94 228 THR A N 1
ATOM 1756 C CA . THR A 1 228 ? 1.264 7.200 -26.257 1.00 82.94 228 THR A CA 1
ATOM 1757 C C . THR A 1 228 ? 0.029 7.575 -25.447 1.00 82.94 228 THR A C 1
ATOM 1759 O O . THR A 1 228 ? -0.079 7.274 -24.265 1.00 82.94 228 THR A O 1
ATOM 1762 N N . ASN A 1 229 ? -0.942 8.205 -26.111 1.00 81.06 229 ASN A N 1
ATOM 1763 C CA . ASN A 1 229 ? -2.234 8.559 -25.508 1.00 81.06 229 ASN A CA 1
ATOM 1764 C C . ASN A 1 229 ? -3.328 7.515 -25.804 1.00 81.06 229 ASN A C 1
ATOM 1766 O O . ASN A 1 229 ? -4.499 7.742 -25.507 1.00 81.06 229 ASN A O 1
ATOM 1770 N N . SER A 1 230 ? -2.976 6.398 -26.444 1.00 85.19 230 SER A N 1
ATOM 1771 C CA . SER A 1 230 ? -3.905 5.340 -26.844 1.00 85.19 230 SER A CA 1
ATOM 1772 C C . SER A 1 230 ? -3.307 3.976 -26.541 1.00 85.19 230 SER A C 1
ATOM 1774 O O . SER A 1 230 ? -2.201 3.681 -26.990 1.00 85.19 230 SER A O 1
ATOM 1776 N N . ILE A 1 231 ? -4.064 3.135 -25.841 1.00 85.69 231 ILE A N 1
ATOM 1777 C CA . ILE A 1 231 ? -3.639 1.783 -25.480 1.00 85.69 231 ILE A CA 1
ATOM 1778 C C . ILE A 1 231 ? -3.943 0.839 -26.657 1.00 85.69 231 ILE A C 1
ATOM 1780 O O . ILE A 1 231 ? -5.077 0.837 -27.149 1.00 85.69 231 ILE A O 1
ATOM 1784 N N . PRO A 1 232 ? -2.970 0.040 -27.130 1.00 84.62 232 PRO A N 1
ATOM 1785 C CA . PRO A 1 232 ? -3.214 -0.971 -28.155 1.00 84.62 232 PRO A CA 1
ATOM 1786 C C . PRO A 1 232 ? -4.269 -2.008 -27.733 1.00 84.62 232 PRO A C 1
ATOM 1788 O O . PRO A 1 232 ? -4.435 -2.318 -26.556 1.00 84.62 232 PRO A O 1
ATOM 1791 N N . ILE A 1 233 ? -4.965 -2.593 -28.712 1.00 83.12 233 ILE A N 1
ATOM 1792 C CA . ILE A 1 233 ? -5.953 -3.657 -28.470 1.00 83.12 233 ILE A CA 1
ATOM 1793 C C . ILE A 1 233 ? -5.256 -4.876 -27.836 1.00 83.12 233 ILE A C 1
ATOM 1795 O O . ILE A 1 233 ? -4.160 -5.242 -28.255 1.00 83.12 233 ILE A O 1
ATOM 1799 N N . ASN A 1 234 ? -5.919 -5.537 -26.877 1.00 81.94 234 ASN A N 1
ATOM 1800 C CA . ASN A 1 234 ? -5.433 -6.724 -26.148 1.00 81.94 234 ASN A CA 1
ATOM 1801 C C . ASN A 1 234 ? -4.187 -6.491 -25.272 1.00 81.94 234 ASN A C 1
ATOM 1803 O O . ASN A 1 234 ? -3.441 -7.432 -25.001 1.00 81.94 234 ASN A O 1
ATOM 1807 N N . VAL A 1 235 ? -3.964 -5.255 -24.824 1.00 86.12 235 VAL A N 1
ATOM 1808 C CA . VAL A 1 235 ? -2.861 -4.893 -23.929 1.00 86.12 235 VAL A CA 1
ATOM 1809 C C . VAL A 1 235 ? -3.420 -4.185 -22.696 1.00 86.12 235 VAL A C 1
ATOM 1811 O O . VAL A 1 235 ? -4.334 -3.368 -22.804 1.00 86.12 235 VAL A O 1
ATOM 1814 N N . PHE A 1 236 ? -2.871 -4.494 -21.524 1.00 89.31 236 PHE A N 1
ATOM 1815 C CA . PHE A 1 236 ? -3.212 -3.815 -20.275 1.00 89.31 236 PHE A CA 1
ATOM 1816 C C . PHE A 1 236 ? -2.266 -2.647 -20.029 1.00 89.31 236 PHE A C 1
ATOM 1818 O O . PHE A 1 236 ? -1.054 -2.785 -20.172 1.00 89.31 236 PHE A O 1
ATOM 1825 N N . ASP A 1 237 ? -2.798 -1.498 -19.629 1.00 92.69 237 ASP A N 1
ATOM 1826 C CA . ASP A 1 237 ? -1.981 -0.326 -19.338 1.00 92.69 237 ASP A CA 1
ATOM 1827 C C . ASP A 1 237 ? -1.402 -0.370 -17.925 1.00 92.69 237 ASP A C 1
ATOM 1829 O O . ASP A 1 237 ? -2.137 -0.324 -16.935 1.00 92.69 237 ASP A O 1
ATOM 1833 N N . LEU A 1 238 ? -0.070 -0.459 -17.830 1.00 94.31 238 LEU A N 1
ATOM 1834 C CA . LEU A 1 238 ? 0.596 -0.586 -16.536 1.00 94.31 238 LEU A CA 1
ATOM 1835 C C . LEU A 1 238 ? 0.416 0.676 -15.690 1.00 94.31 238 LEU A C 1
ATOM 1837 O O . LEU A 1 238 ? 0.244 0.560 -14.482 1.00 94.31 238 LEU A O 1
ATOM 1841 N N . TYR A 1 239 ? 0.409 1.868 -16.291 1.00 95.88 239 TYR A N 1
ATOM 1842 C CA . TYR A 1 239 ? 0.223 3.111 -15.538 1.00 95.88 239 TYR A CA 1
ATOM 1843 C C . TYR A 1 239 ? -1.148 3.135 -14.846 1.00 95.88 239 TYR A C 1
ATOM 1845 O O . TYR A 1 239 ? -1.243 3.403 -13.646 1.00 95.88 239 TYR A O 1
ATOM 1853 N N . THR A 1 240 ? -2.203 2.783 -15.581 1.00 93.44 240 THR A N 1
ATOM 1854 C CA . THR A 1 240 ? -3.574 2.700 -15.062 1.00 93.44 240 THR A CA 1
ATOM 1855 C C . THR A 1 240 ? -3.720 1.603 -14.008 1.00 93.44 240 THR A C 1
ATOM 1857 O O . THR A 1 240 ? -4.364 1.831 -12.984 1.00 93.44 240 THR A O 1
ATOM 1860 N N . ALA A 1 241 ? -3.086 0.441 -14.200 1.00 93.94 241 ALA A N 1
ATOM 1861 C CA . ALA A 1 241 ? -3.067 -0.607 -13.181 1.00 93.94 241 ALA A CA 1
ATOM 1862 C C . ALA A 1 241 ? -2.354 -0.139 -11.902 1.00 93.94 241 ALA A C 1
ATOM 1864 O O . ALA A 1 241 ? -2.869 -0.331 -10.805 1.00 93.94 241 ALA A O 1
ATOM 1865 N N . VAL A 1 242 ? -1.210 0.545 -12.015 1.00 96.75 242 VAL A N 1
ATOM 1866 C CA . VAL A 1 242 ? -0.506 1.105 -10.851 1.00 96.75 242 VAL A CA 1
ATOM 1867 C C . VAL A 1 242 ? -1.373 2.137 -10.131 1.00 96.75 242 VAL A C 1
ATOM 1869 O O . VAL A 1 242 ? -1.459 2.098 -8.905 1.00 96.75 242 VAL A O 1
ATOM 1872 N N . LEU A 1 243 ? -2.055 3.017 -10.870 1.00 96.56 243 LEU A N 1
ATOM 1873 C CA . LEU A 1 243 ? -3.008 3.972 -10.302 1.00 96.56 243 LEU A CA 1
ATOM 1874 C C . LEU A 1 243 ? -4.129 3.271 -9.528 1.00 96.56 243 LEU A C 1
ATOM 1876 O O . LEU A 1 243 ? -4.421 3.663 -8.394 1.00 96.56 243 LEU A O 1
ATOM 1880 N N . HIS A 1 244 ? -4.740 2.249 -10.127 1.00 94.38 244 HIS A N 1
ATOM 1881 C CA . HIS A 1 244 ? -5.795 1.462 -9.495 1.00 94.38 244 HIS A CA 1
ATOM 1882 C C . HIS A 1 244 ? -5.303 0.861 -8.176 1.00 94.38 244 HIS A C 1
ATOM 1884 O O . HIS A 1 244 ? -5.870 1.129 -7.116 1.00 94.38 244 HIS A O 1
ATOM 1890 N N . GLU A 1 245 ? -4.189 0.133 -8.220 1.00 95.19 245 GLU A N 1
ATOM 1891 C CA . GLU A 1 245 ? -3.673 -0.552 -7.042 1.00 95.19 245 GLU A CA 1
ATOM 1892 C C . GLU A 1 245 ? -3.241 0.435 -5.954 1.00 95.19 245 GLU A C 1
ATOM 1894 O O . GLU A 1 245 ? -3.674 0.342 -4.804 1.00 95.19 245 GLU A O 1
ATOM 1899 N N . VAL A 1 246 ? -2.444 1.452 -6.289 1.00 96.69 246 VAL A N 1
ATOM 1900 C CA . VAL A 1 246 ? -1.958 2.413 -5.287 1.00 96.69 246 VAL A CA 1
ATOM 1901 C C . VAL A 1 246 ? -3.106 3.196 -4.643 1.00 96.69 246 VAL A C 1
ATOM 1903 O O . VAL A 1 246 ? -2.997 3.566 -3.474 1.00 96.69 246 VAL A O 1
ATOM 1906 N N . THR A 1 247 ? -4.244 3.370 -5.320 1.00 95.75 247 THR A N 1
ATOM 1907 C CA . THR A 1 247 ? -5.452 3.952 -4.709 1.00 95.75 247 THR A CA 1
ATOM 1908 C C . THR A 1 247 ? -5.928 3.131 -3.503 1.00 95.75 247 THR A C 1
ATOM 1910 O O . THR A 1 247 ? -6.216 3.702 -2.442 1.00 95.75 247 THR A O 1
ATOM 1913 N N . HIS A 1 248 ? -5.902 1.797 -3.589 1.00 92.75 248 HIS A N 1
ATOM 1914 C CA . HIS A 1 248 ? -6.177 0.932 -2.438 1.00 92.75 248 HIS A CA 1
ATOM 1915 C C . HIS A 1 248 ? -5.161 1.127 -1.310 1.00 92.75 248 HIS A C 1
ATOM 1917 O O . HIS A 1 248 ? -5.554 1.249 -0.145 1.00 92.75 248 HIS A O 1
ATOM 1923 N N . ALA A 1 249 ? -3.869 1.221 -1.637 1.00 95.19 249 ALA A N 1
ATOM 1924 C CA . ALA A 1 249 ? -2.814 1.441 -0.647 1.00 95.19 249 ALA A CA 1
ATOM 1925 C C . ALA A 1 249 ? -2.894 2.825 0.025 1.00 95.19 249 ALA A C 1
ATOM 1927 O O . ALA A 1 249 ? -2.635 2.946 1.218 1.00 95.19 249 ALA A O 1
ATOM 1928 N N . LEU A 1 250 ? -3.332 3.869 -0.680 1.00 95.50 250 LEU A N 1
ATOM 1929 C CA . LEU A 1 250 ? -3.550 5.195 -0.087 1.00 95.50 250 LEU A CA 1
ATOM 1930 C C . LEU A 1 250 ? -4.681 5.206 0.954 1.00 95.50 250 LEU A C 1
ATOM 1932 O O . LEU A 1 250 ? -4.756 6.123 1.773 1.00 95.50 250 LEU A O 1
ATOM 1936 N N . GLY A 1 251 ? -5.528 4.174 0.971 1.00 91.81 251 GLY A N 1
ATOM 1937 C CA . GLY A 1 251 ? -6.609 4.017 1.939 1.00 91.81 251 GLY A CA 1
ATOM 1938 C C . GLY A 1 251 ? -8.004 4.064 1.326 1.00 91.81 251 GLY A C 1
ATOM 1939 O O . GLY A 1 251 ? -8.974 4.059 2.077 1.00 91.81 251 GLY A O 1
ATOM 1940 N N . PHE A 1 252 ? -8.145 4.051 -0.000 1.00 91.81 252 PHE A N 1
ATOM 1941 C CA . PHE A 1 252 ? -9.442 3.854 -0.657 1.00 91.81 252 PHE A CA 1
ATOM 1942 C C . PHE A 1 252 ? -9.740 2.354 -0.767 1.00 91.81 252 PHE A C 1
ATOM 1944 O O . PHE A 1 252 ? -9.740 1.749 -1.838 1.00 91.81 252 PHE A O 1
ATOM 1951 N N . SER A 1 253 ? -9.926 1.731 0.394 1.00 89.56 253 SER A N 1
ATOM 1952 C CA . SER A 1 253 ? -10.242 0.313 0.541 1.00 89.56 253 SER A CA 1
ATOM 1953 C C . SER A 1 253 ? -11.108 0.135 1.775 1.00 89.56 253 SER A C 1
ATOM 1955 O O . SER A 1 253 ? -10.757 0.624 2.850 1.00 89.56 253 SER A O 1
ATOM 1957 N N . SER A 1 254 ? -12.215 -0.588 1.644 1.00 91.19 254 SER A N 1
ATOM 1958 C CA . SER A 1 254 ? -13.074 -0.862 2.791 1.00 91.19 254 SER A CA 1
ATOM 1959 C C . SER A 1 254 ? -12.470 -1.928 3.700 1.00 91.19 254 SER A C 1
ATOM 1961 O O . SER A 1 254 ? -12.059 -2.991 3.214 1.00 91.19 254 SER A O 1
ATOM 1963 N N . LEU A 1 255 ? -12.451 -1.660 5.009 1.00 92.12 255 LEU A N 1
ATOM 1964 C CA . LEU A 1 255 ? -12.136 -2.648 6.044 1.00 92.12 255 LEU A CA 1
ATOM 1965 C C . LEU A 1 255 ? -13.401 -3.298 6.625 1.00 92.12 255 LEU A C 1
ATOM 1967 O O . LEU A 1 255 ? -13.292 -4.088 7.556 1.00 92.12 255 LEU A O 1
ATOM 1971 N N . ILE A 1 256 ? -14.582 -3.022 6.065 1.00 89.75 256 ILE A N 1
ATOM 1972 C CA . ILE A 1 256 ? -15.821 -3.735 6.390 1.00 89.75 256 ILE A CA 1
ATOM 1973 C C . ILE A 1 256 ? -15.816 -5.076 5.642 1.00 89.75 256 ILE A C 1
ATOM 1975 O O . ILE A 1 256 ? -15.710 -5.126 4.413 1.00 89.75 256 ILE A O 1
ATOM 1979 N N . ALA A 1 257 ? -15.888 -6.177 6.380 1.00 86.69 257 ALA A N 1
ATOM 1980 C CA . ALA A 1 257 ? -16.069 -7.521 5.850 1.00 86.69 257 ALA A CA 1
ATOM 1981 C C . ALA A 1 257 ? -17.524 -7.724 5.374 1.00 86.69 257 ALA A C 1
ATOM 1983 O O . ALA A 1 257 ? -18.410 -6.971 5.777 1.00 86.69 257 ALA A O 1
ATOM 1984 N N . PRO A 1 258 ? -17.813 -8.736 4.533 1.00 81.81 258 PRO A N 1
ATOM 1985 C CA . PRO A 1 258 ? -19.168 -8.962 4.014 1.00 81.81 258 PRO A CA 1
ATOM 1986 C C . PRO A 1 258 ? -20.251 -9.163 5.086 1.00 81.81 258 PRO A C 1
ATOM 1988 O O . PRO A 1 258 ? -21.425 -8.953 4.813 1.00 81.81 258 PRO A O 1
ATOM 1991 N N . ASP A 1 259 ? -19.875 -9.562 6.302 1.00 81.88 259 ASP A N 1
ATOM 1992 C CA . ASP A 1 259 ? -20.774 -9.723 7.450 1.00 81.88 259 ASP A CA 1
ATOM 1993 C C . ASP A 1 259 ? -20.902 -8.452 8.317 1.00 81.88 259 ASP A C 1
ATOM 1995 O O . ASP A 1 259 ? -21.568 -8.470 9.352 1.00 81.88 259 ASP A O 1
ATOM 1999 N N . GLY A 1 260 ? -20.275 -7.346 7.908 1.00 83.19 260 GLY A N 1
ATOM 2000 C CA . GLY A 1 260 ? -20.232 -6.085 8.647 1.00 83.19 260 GLY A CA 1
ATOM 2001 C C . GLY A 1 260 ? -19.118 -6.002 9.697 1.00 83.19 260 GLY A C 1
ATOM 2002 O O . GLY A 1 260 ? -18.927 -4.942 10.290 1.00 83.19 260 GLY A O 1
ATOM 2003 N N . THR A 1 261 ? -18.360 -7.073 9.948 1.00 86.50 261 THR A N 1
ATOM 2004 C CA . THR A 1 261 ? -17.240 -7.043 10.908 1.00 86.50 261 THR A CA 1
ATOM 2005 C C . THR A 1 261 ? -15.997 -6.372 10.314 1.00 86.50 261 THR A C 1
ATOM 2007 O O . THR A 1 261 ? -15.957 -6.048 9.129 1.00 86.50 261 THR A O 1
ATOM 2010 N N . SER A 1 262 ? -14.959 -6.128 11.118 1.00 90.00 262 SER A N 1
ATOM 2011 C CA . SER A 1 262 ? -13.676 -5.667 10.578 1.00 90.00 262 SER A CA 1
ATOM 2012 C C . SER A 1 262 ? -12.927 -6.795 9.859 1.00 90.00 262 SER A C 1
ATOM 2014 O O . SER A 1 262 ? -12.703 -7.868 10.426 1.00 90.00 262 SER A O 1
ATOM 2016 N N . LYS A 1 263 ? -12.414 -6.514 8.655 1.00 90.44 263 LYS A N 1
ATOM 2017 C CA . LYS A 1 263 ? -11.478 -7.386 7.921 1.00 90.44 263 LYS A CA 1
ATOM 2018 C C . LYS A 1 263 ? -10.174 -7.646 8.678 1.00 90.44 263 LYS A C 1
ATOM 2020 O O . LYS A 1 263 ? -9.496 -8.625 8.388 1.00 90.44 263 LYS A O 1
ATOM 2025 N N . LEU A 1 264 ? -9.819 -6.807 9.654 1.00 90.62 264 LEU A N 1
ATOM 2026 C CA . LEU A 1 264 ? -8.630 -7.002 10.492 1.00 90.62 264 LEU A CA 1
ATOM 2027 C C . LEU A 1 264 ? -8.839 -8.092 11.569 1.00 90.62 264 LEU A C 1
ATOM 2029 O O . LEU A 1 264 ? -7.889 -8.515 12.238 1.00 90.62 264 LEU A O 1
ATOM 2033 N N . GLY A 1 265 ? -10.073 -8.590 11.698 1.00 86.44 265 GLY A N 1
ATOM 2034 C CA . GLY A 1 265 ? -10.480 -9.687 12.570 1.00 86.44 265 GLY A CA 1
ATOM 2035 C C . GLY A 1 265 ? -11.002 -9.232 13.935 1.00 86.44 265 GLY A C 1
ATOM 2036 O O . GLY A 1 265 ? -10.834 -8.091 14.348 1.00 86.44 265 GLY A O 1
ATOM 2037 N N . TYR A 1 266 ? -11.593 -10.165 14.690 1.00 80.69 266 TYR A N 1
ATOM 2038 C CA . TYR A 1 266 ? -12.293 -9.896 15.963 1.00 80.69 266 TYR A CA 1
ATOM 2039 C C . TYR A 1 266 ? -11.460 -9.210 17.060 1.00 80.69 266 TYR A C 1
ATOM 2041 O O . TYR A 1 266 ? -12.007 -8.663 18.011 1.00 80.69 266 TYR A O 1
ATOM 2049 N N . SER A 1 267 ? -10.133 -9.275 16.965 1.00 85.62 267 SER A N 1
ATOM 2050 C CA . SER A 1 267 ? -9.194 -8.638 17.898 1.00 85.62 267 SER A CA 1
ATOM 2051 C C . SER A 1 267 ? -8.793 -7.213 17.503 1.00 85.62 267 SER A C 1
ATOM 2053 O O . SER A 1 267 ? -7.973 -6.598 18.188 1.00 85.62 267 SER A O 1
ATOM 2055 N N . TYR A 1 268 ? -9.318 -6.729 16.381 1.00 88.69 268 TYR A N 1
ATOM 2056 C CA . TYR A 1 268 ? -8.998 -5.453 15.762 1.00 88.69 268 TYR A CA 1
ATOM 2057 C C . TYR A 1 268 ? -10.273 -4.884 15.132 1.00 88.69 268 TYR A C 1
ATOM 2059 O O . TYR A 1 268 ? -10.402 -4.868 13.913 1.00 88.69 268 TYR A O 1
ATOM 2067 N N . ASP A 1 269 ? -11.217 -4.416 15.955 1.00 89.56 269 ASP A N 1
ATOM 2068 C CA . ASP A 1 269 ? -12.504 -3.851 15.499 1.00 89.56 269 ASP A CA 1
ATOM 2069 C C . ASP A 1 269 ? -12.353 -2.455 14.842 1.00 89.56 269 ASP A C 1
ATOM 2071 O O . ASP A 1 269 ? -13.019 -1.483 15.183 1.00 89.56 269 ASP A O 1
ATOM 2075 N N . TYR A 1 270 ? -11.405 -2.309 13.920 1.00 91.69 270 TYR A N 1
ATOM 2076 C CA . TYR A 1 270 ? -11.113 -1.055 13.240 1.00 91.69 270 TYR A CA 1
ATOM 2077 C C . TYR A 1 270 ? -11.656 -1.061 11.815 1.00 91.69 270 TYR A C 1
ATOM 2079 O O . TYR A 1 270 ? -11.534 -2.042 11.084 1.00 91.69 270 TYR A O 1
ATOM 2087 N N . PHE A 1 271 ? -12.186 0.083 11.408 1.00 91.75 271 PHE A N 1
ATOM 2088 C CA . PHE A 1 271 ? -12.628 0.378 10.055 1.00 91.75 271 PHE A CA 1
ATOM 2089 C C . PHE A 1 271 ? -11.733 1.448 9.438 1.00 91.75 271 PHE A C 1
ATOM 2091 O O . PHE A 1 271 ? -11.004 2.149 10.141 1.00 91.75 271 PHE A O 1
ATOM 2098 N N . ASN A 1 272 ? -11.771 1.600 8.122 1.00 91.31 272 ASN A N 1
ATOM 2099 C CA . ASN A 1 272 ? -10.994 2.629 7.450 1.00 91.31 272 ASN A CA 1
ATOM 2100 C C . ASN A 1 272 ? -11.722 3.979 7.516 1.00 91.31 272 ASN A C 1
ATOM 2102 O O . ASN A 1 272 ? -12.948 4.054 7.586 1.00 91.31 272 ASN A O 1
ATOM 2106 N N . ARG A 1 273 ? -10.981 5.081 7.408 1.00 91.06 273 ARG A N 1
ATOM 2107 C CA . ARG A 1 273 ? -11.550 6.419 7.213 1.00 91.06 273 ARG A CA 1
ATOM 2108 C C . ARG A 1 273 ? -12.477 6.474 5.999 1.00 91.06 273 ARG A C 1
ATOM 2110 O O . ARG A 1 273 ? -13.489 7.168 6.055 1.00 91.06 273 ARG A O 1
ATOM 2117 N N . TYR A 1 274 ? -12.155 5.729 4.941 1.00 91.56 274 TYR A N 1
ATOM 2118 C CA . TYR A 1 274 ? -13.004 5.584 3.757 1.00 91.56 274 TYR A CA 1
ATOM 2119 C C . TYR A 1 274 ? -14.399 5.019 4.087 1.00 91.56 274 TYR A C 1
ATOM 2121 O O . TYR A 1 274 ? -15.398 5.508 3.563 1.00 91.56 274 TYR A O 1
ATOM 2129 N N . ASP A 1 275 ? -14.492 4.080 5.034 1.00 90.38 275 ASP A N 1
ATOM 2130 C CA . ASP A 1 275 ? -15.750 3.417 5.409 1.00 90.38 275 ASP A CA 1
ATOM 2131 C C . ASP A 1 275 ? -16.783 4.378 6.008 1.00 90.38 275 ASP A C 1
ATOM 2133 O O . ASP A 1 275 ? -17.988 4.152 5.908 1.00 90.38 275 ASP A O 1
ATOM 2137 N N . LYS A 1 276 ? -16.329 5.505 6.567 1.00 88.38 276 LYS A N 1
ATOM 2138 C CA . LYS A 1 276 ? -17.209 6.559 7.091 1.00 88.38 276 LYS A CA 1
ATOM 2139 C C . LYS A 1 276 ? -18.058 7.237 6.022 1.00 88.38 276 LYS A C 1
ATOM 2141 O O . LYS A 1 276 ? -19.041 7.891 6.357 1.00 88.38 276 LYS A O 1
ATOM 2146 N N . PHE A 1 277 ? -17.641 7.150 4.764 1.00 88.44 277 PHE A N 1
ATOM 2147 C CA . PHE A 1 277 ? -18.338 7.767 3.641 1.00 88.44 277 PHE A CA 1
ATOM 2148 C C . PHE A 1 277 ? -19.246 6.779 2.915 1.00 88.44 277 PHE A C 1
ATOM 2150 O O . PHE A 1 277 ? -20.053 7.198 2.086 1.00 88.44 277 PHE A O 1
ATOM 2157 N N . LEU A 1 278 ? -19.138 5.486 3.231 1.00 87.56 278 LEU A N 1
ATOM 2158 C CA . LEU A 1 278 ? -19.943 4.461 2.598 1.00 87.56 278 LEU A CA 1
ATOM 2159 C C . LEU A 1 278 ? -21.371 4.497 3.132 1.00 87.56 278 LEU A C 1
ATOM 2161 O O . LEU A 1 278 ? -21.625 4.596 4.337 1.00 87.56 278 LEU A O 1
ATOM 2165 N N . LYS A 1 279 ? -22.308 4.390 2.198 1.00 85.88 279 LYS A N 1
ATOM 2166 C CA . LYS A 1 279 ? -23.741 4.392 2.448 1.00 85.88 279 LYS A CA 1
ATOM 2167 C C . LYS A 1 279 ? -24.397 3.230 1.726 1.00 85.88 279 LYS A C 1
ATOM 2169 O O . LYS A 1 279 ? -23.828 2.683 0.785 1.00 85.88 279 LYS A O 1
ATOM 2174 N N . THR A 1 280 ? -25.604 2.885 2.148 1.00 79.06 280 THR A N 1
ATOM 2175 C CA . THR A 1 280 ? -26.439 1.959 1.383 1.00 79.06 280 THR A CA 1
ATOM 2176 C C . THR A 1 280 ? -26.922 2.605 0.081 1.00 79.06 280 THR A C 1
ATOM 2178 O O . THR A 1 280 ? -26.805 3.819 -0.113 1.00 79.06 280 THR A O 1
ATOM 2181 N N . ASN A 1 281 ? -27.533 1.800 -0.790 1.00 75.25 281 ASN A N 1
ATOM 2182 C CA . ASN A 1 281 ? -28.117 2.254 -2.055 1.00 75.25 281 ASN A CA 1
ATOM 2183 C C . ASN A 1 281 ? -29.177 3.358 -1.885 1.00 75.25 281 ASN A C 1
ATOM 2185 O O . ASN A 1 281 ? -29.400 4.131 -2.813 1.00 75.25 281 ASN A O 1
ATOM 2189 N N . ASP A 1 282 ? -29.805 3.475 -0.711 1.00 75.19 282 ASP A N 1
ATOM 2190 C CA . ASP A 1 282 ? -30.764 4.549 -0.426 1.00 75.19 282 ASP A CA 1
ATOM 2191 C C . ASP A 1 282 ? -30.113 5.918 -0.155 1.00 75.19 282 ASP A C 1
ATOM 2193 O O . ASP A 1 282 ? -30.822 6.911 -0.007 1.00 75.19 282 ASP A O 1
ATOM 2197 N N . SER A 1 283 ? -28.774 5.984 -0.090 1.00 71.69 283 SER A N 1
ATOM 2198 C CA . SER A 1 283 ? -27.960 7.188 0.161 1.00 71.69 283 SER A CA 1
ATOM 2199 C C . SER A 1 283 ? -28.244 7.943 1.472 1.00 71.69 283 SER A C 1
ATOM 2201 O O . SER A 1 283 ? -27.600 8.966 1.753 1.00 71.69 283 SER A O 1
ATOM 2203 N N . ASN A 1 284 ? -29.149 7.431 2.302 1.00 80.69 284 ASN A N 1
ATOM 2204 C CA . ASN A 1 284 ? -29.583 8.042 3.556 1.00 80.69 284 ASN A CA 1
ATOM 2205 C C . ASN A 1 284 ? -28.941 7.357 4.762 1.00 80.69 284 ASN A C 1
ATOM 2207 O O . ASN A 1 284 ? -28.699 8.006 5.779 1.00 80.69 284 ASN A O 1
ATOM 2211 N N . ASN A 1 285 ? -28.599 6.076 4.627 1.00 83.44 285 ASN A N 1
ATOM 2212 C CA . ASN A 1 285 ? -28.016 5.290 5.705 1.00 83.44 285 ASN A CA 1
ATOM 2213 C C . ASN A 1 285 ? -26.521 5.047 5.489 1.00 83.44 285 ASN A C 1
ATOM 2215 O O . ASN A 1 285 ? -26.124 4.427 4.505 1.00 83.44 285 ASN A O 1
ATOM 2219 N N . PHE A 1 286 ? -25.691 5.508 6.427 1.00 87.88 286 PHE A N 1
ATOM 2220 C CA . PHE A 1 286 ? -24.270 5.162 6.470 1.00 87.88 286 PHE A CA 1
ATOM 2221 C C . PHE A 1 286 ? -24.069 3.717 6.936 1.00 87.88 286 PHE A C 1
ATOM 2223 O O . PHE A 1 286 ? -24.811 3.222 7.793 1.00 87.88 286 PHE A O 1
ATOM 2230 N N . LEU A 1 287 ? -23.039 3.065 6.387 1.00 88.56 287 LEU A N 1
ATOM 2231 C CA . LEU A 1 287 ? -22.661 1.705 6.780 1.00 88.56 287 LEU A CA 1
ATOM 2232 C C . LEU A 1 287 ? -22.066 1.665 8.190 1.00 88.56 287 LEU A C 1
ATOM 2234 O O . LEU A 1 287 ? -22.255 0.687 8.908 1.00 88.56 287 LEU A O 1
ATOM 2238 N N . LEU A 1 288 ? -21.386 2.738 8.601 1.00 89.00 288 LEU A N 1
ATOM 2239 C CA . LEU A 1 288 ? -20.891 2.911 9.960 1.00 89.00 288 LEU A CA 1
ATOM 2240 C C . LEU A 1 288 ? -21.753 3.898 10.745 1.00 89.00 288 LEU A C 1
ATOM 2242 O O . LEU A 1 288 ? -22.181 4.934 10.238 1.00 89.00 288 LEU A O 1
ATOM 2246 N N . THR A 1 289 ? -21.932 3.599 12.024 1.00 88.06 289 THR A N 1
ATOM 2247 C CA . THR A 1 289 ? -22.457 4.523 13.030 1.00 88.06 289 THR A CA 1
ATOM 2248 C C . THR A 1 289 ? -21.379 4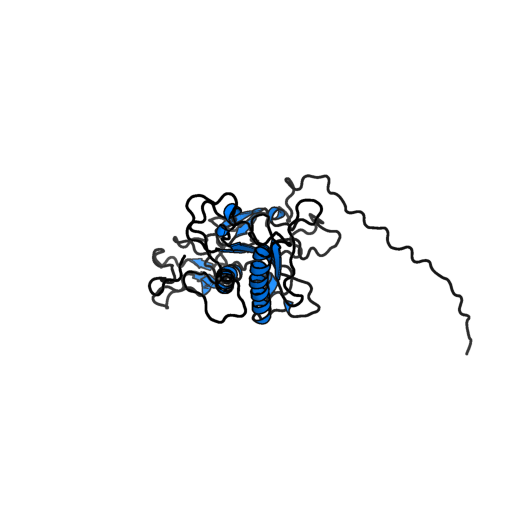.819 14.065 1.00 88.06 289 THR A C 1
ATOM 2250 O O . THR A 1 289 ? -20.493 3.998 14.308 1.00 88.06 289 THR A O 1
ATOM 2253 N N . THR A 1 290 ? -21.446 6.000 14.677 1.00 83.94 290 THR A N 1
ATOM 2254 C CA . THR A 1 290 ? -20.586 6.370 15.804 1.00 83.94 290 THR A CA 1
ATOM 2255 C C . THR A 1 290 ? -21.446 6.743 16.999 1.00 83.94 290 THR A C 1
ATOM 2257 O O . THR A 1 290 ? -22.404 7.505 16.870 1.00 83.94 290 THR A O 1
ATOM 2260 N N . SER A 1 291 ? -21.102 6.209 18.169 1.00 72.62 291 SER A N 1
ATOM 2261 C CA . SER A 1 291 ? -21.713 6.609 19.441 1.00 72.62 291 SER A CA 1
ATOM 2262 C C . SER A 1 291 ? -20.866 7.637 20.202 1.00 72.62 291 SER A C 1
ATOM 2264 O O . SER A 1 291 ? -21.186 7.967 21.343 1.00 72.62 291 SER A O 1
ATOM 2266 N N . ALA A 1 292 ? -19.763 8.117 19.615 1.00 65.75 292 ALA A N 1
ATOM 2267 C CA . ALA A 1 292 ? -18.850 9.067 20.243 1.00 65.75 292 ALA A CA 1
ATOM 2268 C C . ALA A 1 292 ? -18.959 10.471 19.642 1.00 65.75 292 ALA A C 1
ATOM 2270 O O . ALA A 1 292 ? -19.135 10.648 18.439 1.00 65.75 292 ALA A O 1
ATOM 2271 N N . SER A 1 293 ? -18.720 11.479 20.486 1.00 63.03 293 SER A N 1
ATOM 2272 C CA . SER A 1 293 ? -18.471 12.862 20.060 1.00 63.03 293 SER A CA 1
ATOM 2273 C C . SER A 1 293 ? -17.166 13.013 19.265 1.00 63.03 293 SER A C 1
ATOM 2275 O O . SER A 1 293 ? -17.004 13.973 18.515 1.00 63.03 293 SER A O 1
ATOM 2277 N N . SER A 1 294 ? -16.234 12.060 19.409 1.00 61.53 294 SER A N 1
ATOM 2278 C CA . SER A 1 294 ? -15.000 11.989 18.626 1.00 61.53 294 SER A CA 1
ATOM 2279 C C . SER A 1 294 ? -15.162 11.066 17.418 1.00 61.53 294 SER A C 1
ATOM 2281 O O . SER A 1 294 ? -15.660 9.949 17.507 1.00 61.53 294 SER A O 1
ATOM 2283 N N . ASN A 1 295 ? -14.687 11.533 16.269 1.00 70.38 295 ASN A N 1
ATOM 2284 C CA . ASN A 1 295 ? -14.891 10.893 14.973 1.00 70.38 295 ASN A CA 1
ATOM 2285 C C . ASN A 1 295 ? -14.004 9.658 14.703 1.00 70.38 295 ASN A C 1
ATOM 2287 O O . ASN A 1 295 ? -14.098 9.100 13.609 1.00 70.38 295 ASN A O 1
ATOM 2291 N N . MET A 1 296 ? -13.142 9.266 15.650 1.00 79.69 296 MET A N 1
ATOM 2292 C CA . MET A 1 296 ? -12.118 8.220 15.478 1.00 79.69 296 MET A CA 1
ATOM 2293 C C . MET A 1 296 ? -12.366 6.958 16.315 1.00 79.69 296 MET A C 1
ATOM 2295 O O . MET A 1 296 ? -11.818 5.910 15.993 1.00 79.69 296 MET A O 1
ATOM 2299 N N . TYR A 1 297 ? -13.193 7.025 17.358 1.00 83.06 297 TYR A N 1
ATOM 2300 C CA . TYR A 1 297 ? -13.453 5.909 18.274 1.00 83.06 297 TYR A CA 1
ATOM 2301 C C . TYR A 1 297 ? -14.937 5.558 18.294 1.00 83.06 297 TYR A C 1
ATOM 2303 O O . TYR A 1 297 ? -15.768 6.378 17.911 1.00 83.06 297 TYR A O 1
ATOM 2311 N N . ASN A 1 298 ? -15.264 4.352 18.759 1.00 83.88 298 ASN A N 1
ATOM 2312 C CA . ASN A 1 298 ? -16.629 3.828 18.847 1.00 83.88 298 ASN A CA 1
ATOM 2313 C C . ASN A 1 298 ? -17.372 3.837 17.505 1.00 83.88 298 ASN A C 1
ATOM 2315 O O . ASN A 1 298 ? -18.585 4.039 17.465 1.00 83.88 298 ASN A O 1
ATOM 2319 N N . ASN A 1 299 ? -16.634 3.624 16.414 1.00 87.69 299 ASN A N 1
ATOM 2320 C CA . ASN A 1 299 ? -17.234 3.388 15.108 1.00 87.69 299 ASN A CA 1
ATOM 2321 C C . ASN A 1 299 ? -17.593 1.908 15.023 1.00 87.69 299 ASN A C 1
ATOM 2323 O O . ASN A 1 299 ? -16.766 1.059 15.355 1.00 87.69 299 ASN A O 1
ATOM 2327 N N . LYS A 1 300 ? -18.825 1.617 14.611 1.00 88.81 300 LYS A N 1
ATOM 2328 C CA . LYS A 1 300 ? -19.339 0.256 14.451 1.00 88.81 300 LYS A CA 1
ATOM 2329 C C . LYS A 1 300 ? -20.190 0.166 13.205 1.00 88.81 300 LYS A C 1
ATOM 2331 O O . LYS A 1 300 ? -20.832 1.142 12.813 1.00 88.81 300 LYS A O 1
ATOM 2336 N N . PHE A 1 301 ? -20.246 -1.026 12.632 1.00 88.94 301 PHE A N 1
ATOM 2337 C CA . PHE A 1 301 ? -21.208 -1.319 11.589 1.00 88.94 301 PHE A CA 1
ATOM 2338 C C . PHE A 1 301 ? -22.643 -1.078 12.072 1.00 88.94 301 PHE A C 1
ATOM 2340 O O . PHE A 1 301 ? -22.996 -1.377 13.218 1.00 88.94 301 PHE A O 1
ATOM 2347 N N . ASN A 1 302 ? -23.462 -0.487 11.208 1.00 87.69 302 ASN A N 1
ATOM 2348 C CA . ASN A 1 302 ? -24.845 -0.160 11.507 1.00 87.69 302 ASN A CA 1
ATOM 2349 C C . ASN A 1 302 ? -25.680 -1.445 11.606 1.00 87.69 302 ASN A C 1
ATOM 2351 O O . ASN A 1 302 ? -26.049 -2.039 10.598 1.00 87.69 302 ASN A O 1
ATOM 2355 N N . GLN A 1 303 ? -26.009 -1.851 12.833 1.00 84.19 303 GLN A N 1
ATOM 2356 C CA . GLN A 1 303 ? -26.730 -3.100 13.112 1.00 84.19 303 GLN A CA 1
ATOM 2357 C C . GLN A 1 303 ? -28.159 -3.141 12.549 1.00 84.19 303 GLN A C 1
ATOM 2359 O O . GLN A 1 303 ? -28.752 -4.213 12.485 1.00 84.19 303 GLN A O 1
ATOM 2364 N N . ASN A 1 304 ? -28.712 -2.000 12.125 1.00 84.06 304 ASN A N 1
ATOM 2365 C CA . ASN A 1 304 ? -30.019 -1.947 11.468 1.00 84.06 304 ASN A CA 1
ATOM 2366 C C . ASN A 1 304 ? -29.948 -2.316 9.975 1.00 84.06 304 ASN A C 1
ATOM 2368 O O . ASN A 1 304 ? -30.986 -2.407 9.321 1.00 84.06 304 ASN A O 1
ATOM 2372 N N . LEU A 1 305 ? -28.744 -2.492 9.422 1.00 81.94 305 LEU A N 1
ATOM 2373 C CA . LEU A 1 305 ? -28.531 -2.874 8.031 1.00 81.94 305 LEU A CA 1
ATOM 2374 C C . LEU A 1 305 ? -28.329 -4.383 7.908 1.00 81.94 305 LEU A C 1
ATOM 2376 O O . LEU A 1 305 ? -27.627 -5.002 8.706 1.00 81.94 305 LEU A O 1
ATOM 2380 N N . LEU A 1 306 ? -28.900 -4.970 6.856 1.00 69.88 306 LEU A N 1
ATOM 2381 C CA . LEU A 1 306 ? -28.600 -6.346 6.476 1.00 69.88 306 LEU A CA 1
ATOM 2382 C C . LEU A 1 306 ? -27.240 -6.388 5.750 1.00 69.88 306 LEU A C 1
ATOM 2384 O O . LEU A 1 306 ? -27.081 -5.680 4.753 1.00 69.88 306 LEU A O 1
ATOM 2388 N N . PRO A 1 307 ? -26.281 -7.235 6.173 1.00 62.53 307 PRO A N 1
ATOM 2389 C CA . PRO A 1 307 ? -24.934 -7.270 5.589 1.00 62.53 307 PRO A CA 1
ATOM 2390 C C . PRO A 1 307 ? -24.870 -7.665 4.104 1.00 62.53 307 PRO A C 1
ATOM 2392 O O . PRO A 1 307 ? -23.862 -7.458 3.441 1.00 62.53 307 PRO A O 1
ATOM 2395 N N . ALA A 1 308 ? -25.959 -8.196 3.543 1.00 58.66 308 ALA A N 1
ATOM 2396 C CA . ALA A 1 308 ? -26.027 -8.613 2.142 1.00 58.66 308 ALA A CA 1
ATOM 2397 C C . ALA A 1 308 ? -25.971 -7.449 1.124 1.00 58.66 308 ALA A C 1
ATOM 2399 O O . ALA A 1 308 ? -25.941 -7.699 -0.078 1.00 58.66 308 ALA A O 1
ATOM 2400 N N . VAL A 1 309 ? -25.979 -6.186 1.574 1.00 53.78 309 VAL A N 1
ATOM 2401 C CA . VAL A 1 309 ? -26.010 -4.991 0.711 1.00 53.78 309 VAL A CA 1
ATOM 2402 C C . VAL A 1 309 ? -24.864 -4.045 1.077 1.00 53.78 309 VAL A C 1
ATOM 2404 O O . VAL A 1 309 ? -25.095 -2.953 1.585 1.00 53.78 309 VAL A O 1
ATOM 2407 N N . LEU A 1 310 ? -23.613 -4.474 0.879 1.00 54.50 310 LEU A N 1
ATOM 2408 C CA . LEU A 1 310 ? -22.430 -3.718 1.335 1.00 54.50 310 LEU A CA 1
ATOM 2409 C C . LEU A 1 310 ? -21.367 -3.466 0.266 1.00 54.50 310 LEU A C 1
ATOM 2411 O O . LEU A 1 310 ? -20.248 -3.066 0.582 1.00 54.50 310 LEU A O 1
ATOM 2415 N N . HIS A 1 311 ? -21.704 -3.673 -1.001 1.00 50.28 311 HIS A N 1
ATOM 2416 C CA . HIS A 1 311 ? -20.782 -3.421 -2.100 1.00 50.28 311 HIS A CA 1
ATOM 2417 C C . HIS A 1 311 ? -21.226 -2.164 -2.854 1.00 50.28 311 HIS A C 1
ATOM 2419 O O . HIS A 1 311 ? -22.420 -2.031 -3.143 1.00 50.28 311 HIS A O 1
ATOM 2425 N N . PRO A 1 312 ? -20.304 -1.265 -3.240 1.00 40.56 312 PRO A N 1
ATOM 2426 C CA . PRO A 1 312 ? -20.532 -0.440 -4.417 1.00 40.56 312 PRO A CA 1
ATOM 2427 C C . PRO A 1 312 ? -20.880 -1.402 -5.554 1.00 40.56 312 PRO A C 1
ATOM 2429 O O . PRO A 1 312 ? -20.113 -2.317 -5.825 1.00 40.56 312 PRO A O 1
ATOM 2432 N N . ASN A 1 313 ? -22.059 -1.265 -6.150 1.00 32.72 313 ASN A N 1
ATOM 2433 C CA . ASN A 1 313 ? -22.505 -2.138 -7.226 1.00 32.72 313 ASN A CA 1
ATOM 2434 C C . ASN A 1 313 ? -21.522 -2.069 -8.424 1.00 32.72 313 ASN A C 1
ATOM 2436 O O . ASN A 1 313 ? -21.444 -1.003 -9.037 1.00 32.72 313 ASN A O 1
ATOM 2440 N N . PRO A 1 314 ? -20.812 -3.154 -8.804 1.00 38.81 314 PRO A N 1
ATOM 2441 C CA . PRO A 1 314 ? -20.025 -3.187 -10.037 1.00 38.81 314 PRO A CA 1
ATOM 2442 C C . PRO A 1 314 ? -20.881 -3.504 -11.278 1.00 38.81 314 PRO A C 1
ATOM 2444 O O . PRO A 1 314 ? -20.369 -3.496 -12.397 1.00 38.81 314 PRO A O 1
ATOM 2447 N N . PHE A 1 315 ? -22.189 -3.759 -11.138 1.00 33.22 315 PHE A N 1
ATOM 2448 C CA . PHE A 1 315 ? -23.067 -3.967 -12.290 1.00 33.22 315 PHE A CA 1
ATOM 2449 C C . PHE A 1 315 ? -23.371 -2.638 -12.985 1.00 33.22 315 PHE A C 1
ATOM 2451 O O . PHE A 1 315 ? -24.391 -1.992 -12.741 1.00 33.22 315 PHE A O 1
ATOM 2458 N N . GLY A 1 316 ? -22.459 -2.255 -13.877 1.00 29.91 316 GLY A N 1
ATOM 2459 C CA . GLY A 1 316 ? -22.663 -1.190 -14.849 1.00 29.91 316 GLY A CA 1
ATOM 2460 C C . GLY A 1 316 ? -21.584 -1.113 -15.922 1.00 29.91 316 GLY A C 1
ATOM 2461 O O . GLY A 1 316 ? -21.928 -0.925 -17.083 1.00 29.91 316 GLY A O 1
ATOM 2462 N N . LEU A 1 317 ? -20.307 -1.299 -15.577 1.00 26.94 317 LEU A N 1
ATOM 2463 C CA . LEU A 1 317 ? -19.205 -1.308 -16.541 1.00 26.94 317 LEU A CA 1
ATOM 2464 C C . LEU A 1 317 ? -18.089 -2.221 -16.036 1.00 26.94 317 LEU A C 1
ATOM 2466 O O . LEU A 1 317 ? -17.626 -2.091 -14.908 1.00 26.94 317 LEU A O 1
ATOM 2470 N N . SER A 1 318 ? -17.677 -3.147 -16.896 1.00 27.42 318 SER A N 1
ATOM 2471 C CA . SER A 1 318 ? -16.553 -4.053 -16.705 1.00 27.42 318 SER A CA 1
ATOM 2472 C C . SER A 1 318 ? -15.252 -3.276 -16.480 1.00 27.42 318 SER A C 1
ATOM 2474 O O . SER A 1 318 ? -14.566 -2.915 -17.436 1.00 27.42 318 SER A O 1
ATOM 2476 N N . CYS A 1 319 ? -14.893 -3.054 -15.223 1.00 27.55 319 CYS A N 1
ATOM 2477 C CA . CYS A 1 319 ? -13.491 -3.036 -14.838 1.00 27.55 319 CYS A CA 1
ATOM 2478 C C . CYS A 1 319 ? -13.185 -4.459 -14.375 1.00 27.55 319 CYS A C 1
ATOM 2480 O O . CYS A 1 319 ? -13.814 -4.961 -13.450 1.00 27.55 319 CYS A O 1
ATOM 2482 N N . ILE A 1 320 ? -12.328 -5.128 -15.135 1.00 29.06 320 ILE A N 1
ATOM 2483 C CA . ILE A 1 320 ? -11.924 -6.521 -14.953 1.00 29.06 320 ILE A CA 1
ATOM 2484 C C . ILE A 1 320 ? -11.236 -6.639 -13.581 1.00 29.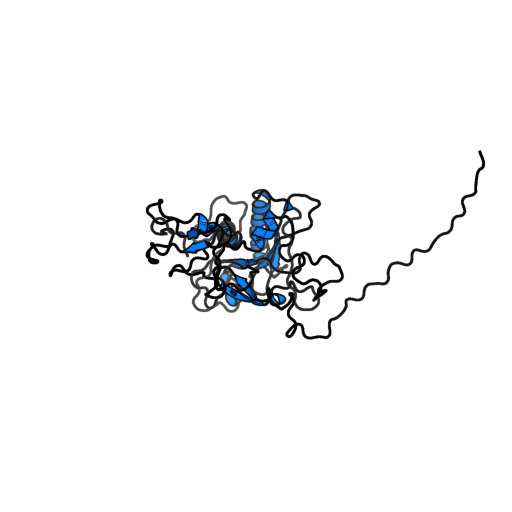06 320 ILE A C 1
ATOM 2486 O O . ILE A 1 320 ? -10.229 -5.967 -13.366 1.00 29.06 320 ILE A O 1
ATOM 2490 N N . GLU A 1 321 ? -11.812 -7.439 -12.677 1.00 36.50 321 GLU A N 1
ATOM 2491 C CA . GLU A 1 321 ? -11.131 -8.024 -11.505 1.00 36.50 321 GLU A CA 1
ATOM 2492 C C . GLU A 1 321 ? -10.324 -9.263 -11.918 1.00 36.50 321 GLU A C 1
ATOM 2494 O O . GLU A 1 321 ? -10.812 -10.011 -12.803 1.00 36.50 321 GLU A O 1
#

Radius of gyration: 23.62 Å; chains: 1; bounding box: 80×73×54 Å

Secondary structure (DSSP, 8-state):
-------------PPPPP-------S-GGG--SSGGGTT-EEE-TT--EEEGGGGB---TTSS--EEEE--TT-SEEEEEPTTSSS--TT-HHHHHHHHHHHHHHHHHHHHS--GGGSTT----EEEEE--HHHH-SS-SS--EEEEE-EE---EEEEEEEEPPHHHHHHHHSS-TTTTSSTTT---SSSS--TT-B--EEEEE--GGG-SSPPTT-PPPPEE--TT-SSPPTT-EEHHHHHHHHHHHHHT-S--B-TTSSBTT-TTEEEEEGGGGG-B-TTSSSBSEEE-SSSTTBSEEE-TTS-TT--S---TTS----